Protein AF-A0A645B674-F1 (afdb_monomer_lite)

Structure (mmCIF, N/CA/C/O backbone):
data_AF-A0A645B674-F1
#
_entry.id   AF-A0A645B674-F1
#
loop_
_atom_site.group_PDB
_atom_site.id
_atom_site.type_symbol
_atom_site.label_atom_id
_atom_site.label_alt_id
_atom_site.label_comp_id
_atom_site.label_asym_id
_atom_site.label_entity_id
_atom_site.label_seq_id
_atom_site.pdbx_PDB_ins_code
_atom_site.Cartn_x
_atom_site.Cartn_y
_atom_site.Cartn_z
_atom_site.occupancy
_atom_site.B_iso_or_equiv
_atom_site.auth_seq_id
_atom_site.auth_comp_id
_atom_site.auth_asym_id
_atom_site.auth_atom_id
_atom_site.pdbx_PDB_model_num
ATOM 1 N N . MET A 1 1 ? 2.529 29.021 -1.926 1.00 74.69 1 MET A N 1
ATOM 2 C CA . MET A 1 1 ? 1.732 29.292 -0.704 1.00 74.69 1 MET A CA 1
ATOM 3 C C . MET A 1 1 ? 1.062 28.029 -0.173 1.00 74.69 1 MET A C 1
ATOM 5 O O . MET A 1 1 ? 1.184 27.769 1.015 1.00 74.69 1 MET A O 1
ATOM 9 N N . GLU A 1 2 ? 0.404 27.222 -1.014 1.00 85.81 2 GLU A N 1
ATOM 10 C CA . GLU A 1 2 ? -0.267 25.995 -0.548 1.00 85.81 2 GLU A CA 1
ATOM 11 C C . GLU A 1 2 ? 0.700 24.863 -0.165 1.00 85.81 2 GLU A C 1
ATOM 13 O O . GLU A 1 2 ? 0.508 24.249 0.881 1.00 85.81 2 GLU A O 1
ATOM 18 N N . PHE A 1 3 ? 1.785 24.655 -0.924 1.00 90.50 3 PHE A N 1
ATOM 19 C CA . PHE A 1 3 ? 2.848 23.698 -0.572 1.00 90.50 3 PHE A CA 1
ATOM 20 C C . PHE A 1 3 ? 3.409 23.942 0.838 1.00 90.50 3 PHE A C 1
ATOM 22 O O . PHE A 1 3 ? 3.309 23.068 1.695 1.00 90.50 3 PHE A O 1
ATOM 29 N N . ASN A 1 4 ? 3.844 25.172 1.128 1.00 91.19 4 ASN A N 1
ATOM 30 C CA . ASN A 1 4 ? 4.349 25.551 2.452 1.00 91.19 4 ASN A CA 1
ATOM 31 C C . ASN A 1 4 ? 3.320 25.302 3.567 1.00 91.19 4 ASN A C 1
ATOM 33 O O . ASN A 1 4 ? 3.683 24.971 4.690 1.00 91.19 4 ASN A O 1
ATOM 37 N N . ARG A 1 5 ? 2.019 25.462 3.286 1.00 92.69 5 ARG A N 1
ATOM 38 C CA . ARG A 1 5 ? 0.962 25.190 4.269 1.00 92.69 5 ARG A CA 1
ATOM 39 C C . ARG A 1 5 ? 0.849 23.694 4.573 1.00 92.69 5 ARG A C 1
ATOM 41 O O . ARG A 1 5 ? 0.632 23.335 5.730 1.00 92.69 5 ARG A O 1
ATOM 48 N N . ALA A 1 6 ? 0.973 22.837 3.560 1.00 92.12 6 ALA A N 1
ATOM 49 C CA . ALA A 1 6 ? 0.989 21.388 3.745 1.00 92.12 6 ALA A CA 1
ATOM 50 C C . ALA A 1 6 ? 2.232 20.936 4.531 1.00 92.12 6 ALA A C 1
ATOM 52 O O . ALA A 1 6 ? 2.097 20.171 5.483 1.00 92.12 6 ALA A O 1
ATOM 53 N N . GL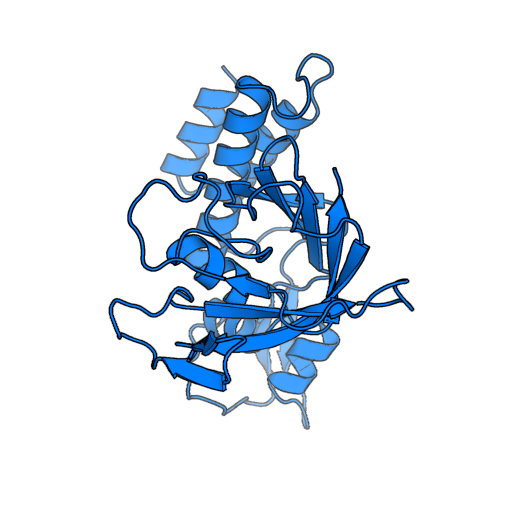U A 1 7 ? 3.407 21.477 4.203 1.00 93.25 7 GLU A N 1
ATOM 54 C CA . GLU A 1 7 ? 4.671 21.217 4.910 1.00 93.25 7 GLU A CA 1
ATOM 55 C C . GLU A 1 7 ? 4.598 21.653 6.381 1.00 93.25 7 GLU A C 1
ATOM 57 O O . GLU A 1 7 ? 4.832 20.854 7.283 1.00 93.25 7 GLU A O 1
ATOM 62 N N . GLN A 1 8 ? 4.133 22.872 6.660 1.00 94.12 8 GLN A N 1
ATOM 63 C CA . GLN A 1 8 ? 3.933 23.341 8.038 1.00 94.12 8 GLN A CA 1
ATOM 64 C C . GLN A 1 8 ? 2.924 22.484 8.815 1.00 94.12 8 GLN A C 1
ATOM 66 O O . GLN A 1 8 ? 3.035 22.321 10.033 1.00 94.12 8 GLN A O 1
ATOM 71 N N . ALA A 1 9 ? 1.897 21.954 8.143 1.00 94.06 9 ALA A N 1
ATOM 72 C CA . ALA A 1 9 ? 0.955 21.039 8.773 1.00 94.06 9 ALA A CA 1
ATOM 73 C C . ALA A 1 9 ? 1.620 19.692 9.110 1.00 94.06 9 ALA A C 1
ATOM 75 O O . ALA A 1 9 ? 1.370 19.172 10.199 1.00 94.06 9 ALA A O 1
ATOM 76 N N . LEU A 1 10 ? 2.492 19.165 8.241 1.00 92.25 10 LEU A N 1
ATOM 77 C CA . LEU A 1 10 ? 3.306 17.970 8.506 1.00 92.25 10 LEU A CA 1
ATOM 78 C C . LEU A 1 10 ? 4.241 18.169 9.701 1.00 92.25 10 LEU A C 1
ATOM 80 O O . LEU A 1 10 ? 4.235 17.343 10.613 1.00 92.25 10 LEU A O 1
ATOM 84 N N . GLU A 1 11 ? 4.968 19.286 9.749 1.00 93.31 11 GLU A N 1
ATOM 85 C CA . GLU A 1 11 ? 5.866 19.636 10.861 1.00 93.31 11 GLU A CA 1
ATOM 86 C C . GLU A 1 11 ? 5.122 19.671 12.203 1.00 93.31 11 GLU A C 1
ATOM 88 O O . GLU A 1 11 ? 5.597 19.167 13.223 1.00 93.31 11 GLU A O 1
ATOM 93 N N . LYS A 1 12 ? 3.892 20.198 12.193 1.00 95.00 12 LYS A N 1
ATOM 94 C CA . LYS A 1 12 ? 2.994 20.236 13.357 1.00 95.00 12 LYS A CA 1
ATOM 95 C C . LYS A 1 12 ? 2.270 18.909 13.617 1.00 95.00 12 LYS A C 1
ATOM 97 O O . LYS A 1 12 ? 1.403 18.858 14.488 1.00 95.00 12 LYS A O 1
ATOM 102 N N . LYS A 1 13 ? 2.589 17.843 12.873 1.00 94.19 13 LYS A N 1
ATOM 103 C CA . LYS A 1 13 ? 1.945 16.516 12.928 1.00 94.19 13 LYS A CA 1
ATOM 104 C C . LYS A 1 13 ? 0.433 16.553 12.680 1.00 94.19 13 LYS A C 1
ATOM 106 O O . LYS A 1 13 ? -0.298 15.643 13.071 1.00 94.19 13 LYS A O 1
ATOM 111 N N . ASN A 1 14 ? -0.052 17.590 12.000 1.00 94.44 14 ASN A N 1
ATOM 112 C CA . ASN A 1 14 ? -1.430 17.705 11.542 1.00 94.44 14 ASN A CA 1
ATOM 113 C C . ASN A 1 14 ? -1.574 17.046 10.163 1.00 94.44 14 ASN A C 1
ATOM 115 O O . ASN A 1 14 ? -1.779 17.700 9.138 1.00 94.44 14 ASN A O 1
ATOM 119 N N . TYR A 1 15 ? -1.451 15.721 10.157 1.00 94.69 15 TYR A N 1
ATOM 120 C CA . TYR A 1 15 ? -1.414 14.922 8.936 1.00 94.69 15 TYR A CA 1
ATOM 121 C C . TYR A 1 15 ? -2.703 15.020 8.108 1.00 94.69 15 TYR A C 1
ATOM 123 O O . TYR A 1 15 ? -2.648 15.024 6.882 1.00 94.69 15 TYR A O 1
ATOM 131 N N . LEU A 1 16 ? -3.867 15.140 8.759 1.00 91.12 16 LEU A N 1
ATOM 132 C CA . LEU A 1 16 ? -5.150 15.300 8.064 1.00 91.12 16 LEU A CA 1
ATOM 133 C C . LEU A 1 16 ? -5.200 16.611 7.279 1.00 91.12 16 LEU A C 1
ATOM 135 O O . LEU A 1 16 ? -5.582 16.606 6.111 1.00 91.12 16 LEU A O 1
ATOM 139 N N . SER A 1 17 ? -4.769 17.714 7.900 1.00 93.38 17 SER A N 1
ATOM 140 C CA . SER A 1 17 ? -4.682 19.011 7.227 1.00 93.38 17 SER A CA 1
ATOM 141 C C . SER A 1 17 ? -3.681 18.964 6.073 1.00 93.38 17 SER A C 1
ATOM 143 O O . SER A 1 17 ? -4.022 19.360 4.962 1.00 93.38 17 SER A O 1
ATOM 145 N N . ALA A 1 18 ? -2.487 18.401 6.292 1.00 95.81 18 ALA A N 1
ATOM 146 C CA . ALA A 1 18 ? -1.482 18.256 5.239 1.00 95.81 18 ALA A CA 1
ATOM 147 C C . ALA A 1 18 ? -2.010 17.462 4.032 1.00 95.81 18 ALA A C 1
ATOM 149 O O . ALA A 1 18 ? -1.925 17.928 2.897 1.00 95.81 18 ALA A O 1
ATOM 150 N N . ALA A 1 19 ? -2.633 16.305 4.277 1.00 94.69 19 ALA A N 1
ATOM 151 C CA . ALA A 1 19 ? -3.210 15.475 3.226 1.00 94.69 19 ALA A CA 1
ATOM 152 C C . ALA A 1 19 ? -4.387 16.165 2.513 1.00 94.69 19 ALA A C 1
ATOM 154 O O . ALA A 1 19 ? -4.578 15.969 1.314 1.00 94.69 19 ALA A O 1
ATOM 155 N N . ALA A 1 20 ? -5.189 16.965 3.223 1.00 93.38 20 ALA A N 1
ATOM 156 C CA . ALA A 1 20 ? -6.276 17.737 2.624 1.00 93.38 20 ALA A CA 1
ATOM 157 C C . ALA A 1 20 ? -5.749 18.840 1.694 1.00 93.38 20 ALA A C 1
ATOM 159 O O . ALA A 1 20 ? -6.237 18.965 0.572 1.00 93.38 20 ALA A O 1
ATOM 160 N N . VAL A 1 21 ? -4.721 19.586 2.116 1.00 96.12 21 VAL A N 1
ATOM 161 C CA . VAL A 1 21 ? -4.076 20.598 1.262 1.00 96.12 21 VAL A CA 1
ATOM 162 C C . VAL A 1 21 ? -3.437 19.943 0.038 1.00 96.12 21 VAL A C 1
ATOM 164 O O . VAL A 1 21 ? -3.682 20.385 -1.080 1.00 96.12 21 VAL A O 1
ATOM 167 N N . ALA A 1 22 ? -2.699 18.843 0.216 1.00 97.00 22 ALA A N 1
ATOM 168 C CA . ALA A 1 22 ? -2.088 18.117 -0.896 1.00 97.00 22 ALA A CA 1
ATOM 169 C C . ALA A 1 22 ? -3.128 17.630 -1.924 1.00 97.00 22 ALA A C 1
ATOM 171 O O . ALA A 1 22 ? -2.929 17.784 -3.127 1.00 97.00 22 ALA A O 1
ATOM 172 N N . ARG A 1 23 ? -4.278 17.108 -1.470 1.00 95.25 23 ARG A N 1
ATOM 173 C CA . ARG A 1 23 ? -5.391 16.728 -2.361 1.00 95.25 23 ARG A CA 1
ATOM 174 C C . ARG A 1 23 ? -5.998 17.920 -3.094 1.00 95.25 23 ARG A C 1
ATOM 176 O O . ARG A 1 23 ? -6.317 17.777 -4.269 1.00 95.25 23 ARG A O 1
ATOM 183 N N . SER A 1 24 ? -6.132 19.069 -2.428 1.00 95.44 24 SER A N 1
ATOM 184 C CA . SER A 1 24 ? -6.617 20.303 -3.057 1.00 95.44 24 SER A CA 1
ATOM 185 C C . SER A 1 24 ? -5.733 20.692 -4.241 1.00 95.44 24 SER A C 1
ATOM 187 O O . SER A 1 24 ? -6.248 20.876 -5.343 1.00 95.44 24 SER A O 1
ATOM 189 N N . ILE A 1 25 ? -4.408 20.697 -4.040 1.00 96.31 25 ILE A N 1
ATOM 190 C CA . ILE A 1 25 ? -3.426 20.979 -5.097 1.00 96.31 25 ILE A CA 1
ATOM 191 C C . ILE A 1 25 ? -3.560 19.960 -6.237 1.00 96.31 25 ILE A C 1
ATOM 193 O O . ILE A 1 25 ? -3.700 20.345 -7.391 1.00 96.31 25 ILE A O 1
ATOM 197 N N . LEU A 1 26 ? -3.599 18.658 -5.927 1.00 96.62 26 LEU A N 1
ATOM 198 C CA . LEU A 1 26 ? -3.734 17.595 -6.935 1.00 96.62 26 LEU A CA 1
ATOM 199 C C . LEU A 1 26 ? -5.000 17.715 -7.800 1.00 96.62 26 LEU A C 1
ATOM 201 O O . LEU A 1 26 ? -5.008 17.227 -8.927 1.00 96.62 26 LEU A O 1
ATOM 205 N N . SER A 1 27 ? -6.065 18.320 -7.269 1.00 94.88 27 SER A N 1
ATOM 206 C CA . SER A 1 27 ? -7.344 18.519 -7.963 1.00 94.88 27 SER A CA 1
ATOM 207 C C . SER A 1 27 ? -7.491 19.884 -8.645 1.00 94.88 27 SER A C 1
ATOM 209 O O . SER A 1 27 ? -8.521 20.144 -9.267 1.00 94.88 27 SER A O 1
ATOM 211 N N . ALA A 1 28 ? -6.502 20.773 -8.515 1.00 96.00 28 ALA A N 1
ATOM 212 C CA . ALA A 1 28 ? -6.583 22.117 -9.067 1.00 96.00 28 ALA A CA 1
ATOM 213 C C . ALA A 1 28 ? -6.564 22.084 -10.614 1.00 96.00 28 ALA A C 1
ATOM 215 O O . ALA A 1 28 ? -5.733 21.379 -11.188 1.00 96.00 28 ALA A O 1
ATOM 216 N N . PRO A 1 29 ? -7.408 22.873 -11.317 1.00 93.88 29 PRO A N 1
ATOM 217 C CA . PRO A 1 29 ? -7.544 22.804 -12.780 1.00 93.88 29 PRO A CA 1
ATOM 218 C C . PRO A 1 29 ? -6.252 23.004 -13.589 1.00 93.88 29 PRO A C 1
ATOM 220 O O . PRO A 1 29 ? -6.168 22.546 -14.723 1.00 93.88 29 PRO A O 1
ATOM 223 N N . GLY A 1 30 ? -5.258 23.701 -13.030 1.00 93.75 30 GLY A N 1
ATOM 224 C CA . GLY A 1 30 ? -3.968 23.949 -13.681 1.00 93.75 30 GLY A CA 1
ATOM 225 C C . GLY A 1 30 ? -2.913 22.863 -13.448 1.00 93.75 30 GLY A C 1
ATOM 226 O O . GLY A 1 30 ? -1.885 22.869 -14.122 1.00 93.75 30 GLY A O 1
ATOM 227 N N . VAL A 1 31 ? -3.144 21.931 -12.518 1.00 96.19 31 VAL A N 1
ATOM 228 C CA . VAL A 1 31 ? -2.151 20.916 -12.155 1.00 96.19 31 VAL A CA 1
ATOM 229 C C . VAL A 1 31 ? -2.258 19.736 -13.112 1.00 96.19 31 VAL A C 1
ATOM 231 O O . VAL A 1 31 ? -3.157 18.900 -13.028 1.00 96.19 31 VAL A O 1
ATOM 234 N N . VAL A 1 32 ? -1.301 19.656 -14.035 1.00 96.56 32 VAL A N 1
ATOM 235 C CA . VAL A 1 32 ? -1.231 18.568 -15.016 1.00 96.56 32 VAL A CA 1
ATOM 236 C C . VAL A 1 32 ? -0.825 17.264 -14.314 1.00 96.56 32 VAL A C 1
ATOM 238 O O . VAL A 1 32 ? 0.209 17.254 -13.635 1.00 96.56 32 VAL A O 1
ATOM 241 N N . PRO A 1 33 ? -1.565 16.149 -14.488 1.00 95.31 33 PRO A N 1
ATOM 242 C CA . PRO A 1 33 ? -1.202 14.857 -13.914 1.00 95.31 33 PRO A CA 1
ATOM 243 C C . PRO A 1 33 ? 0.250 14.461 -14.203 1.00 95.31 33 PRO A C 1
ATOM 245 O O . PRO A 1 33 ? 0.732 14.584 -15.328 1.00 95.31 33 PRO A O 1
ATOM 248 N N . TYR A 1 34 ? 0.952 13.983 -13.174 1.00 95.00 34 TYR A N 1
ATOM 249 C CA . TYR A 1 34 ? 2.346 13.506 -13.229 1.00 95.00 34 TYR A CA 1
ATOM 250 C C . TYR A 1 34 ? 3.420 14.547 -13.572 1.00 95.00 34 TYR A C 1
ATOM 252 O O . TYR A 1 34 ? 4.600 14.185 -13.645 1.00 95.00 34 TYR A O 1
ATOM 260 N N . SER A 1 35 ? 3.044 15.820 -13.724 1.00 96.31 35 SER A N 1
ATOM 261 C CA . SER A 1 35 ? 3.982 16.945 -13.786 1.00 96.31 35 SER A CA 1
ATOM 262 C C . SER A 1 35 ? 4.815 17.056 -12.502 1.00 96.31 35 SER A C 1
ATOM 264 O O . SER A 1 35 ? 4.500 16.438 -11.483 1.00 96.31 35 SER A O 1
ATOM 266 N N . THR A 1 36 ? 5.876 17.866 -12.523 1.00 95.75 36 THR A N 1
ATOM 267 C CA . THR A 1 36 ? 6.694 18.137 -11.329 1.00 95.75 36 THR A CA 1
ATOM 268 C C . THR A 1 36 ? 5.847 18.641 -10.162 1.00 95.75 36 THR A C 1
ATOM 270 O O . THR A 1 36 ? 5.987 18.147 -9.045 1.00 95.75 36 THR A O 1
ATOM 273 N N . GLU A 1 37 ? 4.921 19.564 -10.430 1.00 96.38 37 GLU A N 1
ATOM 274 C CA . GLU A 1 37 ? 4.011 20.108 -9.420 1.00 96.38 37 GLU A CA 1
ATOM 275 C C . GLU A 1 37 ? 3.078 19.027 -8.861 1.00 96.38 37 GLU A C 1
ATOM 277 O O . GLU A 1 37 ? 2.947 18.875 -7.645 1.00 96.38 37 GLU A O 1
ATOM 282 N N . TRP A 1 38 ? 2.497 18.203 -9.739 1.00 97.56 38 TRP A N 1
ATOM 283 C CA . TRP A 1 38 ? 1.659 17.082 -9.316 1.00 97.56 38 TRP A CA 1
ATOM 284 C C . TRP A 1 38 ? 2.442 16.089 -8.454 1.00 97.56 38 TRP A C 1
ATOM 286 O O . TRP A 1 38 ? 1.944 15.639 -7.426 1.00 97.56 38 TRP A O 1
ATOM 296 N N . ARG A 1 39 ? 3.687 15.764 -8.829 1.00 97.25 39 ARG A N 1
ATOM 297 C CA . ARG A 1 39 ? 4.549 14.844 -8.067 1.00 97.25 39 ARG A CA 1
ATOM 298 C C . ARG A 1 39 ? 4.916 15.396 -6.701 1.00 97.25 39 ARG A C 1
ATOM 300 O O . ARG A 1 39 ? 4.923 14.634 -5.739 1.00 97.25 39 ARG A O 1
ATOM 307 N N . GLN A 1 40 ? 5.177 16.697 -6.599 1.00 96.75 40 GLN A N 1
ATOM 308 C CA . GLN A 1 40 ? 5.419 17.345 -5.314 1.00 96.75 40 GLN A CA 1
ATOM 309 C C . GLN A 1 40 ? 4.184 17.232 -4.408 1.00 96.75 40 GLN A C 1
ATOM 311 O O . GLN A 1 40 ? 4.298 16.834 -3.248 1.00 96.75 40 GLN A O 1
ATOM 316 N N . ALA A 1 41 ? 2.991 17.500 -4.945 1.00 97.75 41 ALA A N 1
ATOM 317 C CA . ALA A 1 41 ? 1.747 17.395 -4.184 1.00 97.75 41 ALA A CA 1
ATOM 318 C C . ALA A 1 41 ? 1.431 15.940 -3.797 1.00 97.75 41 ALA A C 1
ATOM 320 O O . ALA A 1 41 ? 1.038 15.663 -2.663 1.00 97.75 41 ALA A O 1
ATOM 321 N N . ALA A 1 42 ? 1.668 14.991 -4.704 1.00 98.12 42 ALA A N 1
ATOM 322 C CA . ALA A 1 42 ? 1.532 13.563 -4.441 1.00 98.12 42 ALA A CA 1
ATOM 323 C C . ALA A 1 42 ? 2.514 13.083 -3.361 1.00 98.12 42 ALA A C 1
ATOM 325 O O . ALA A 1 42 ? 2.125 12.298 -2.500 1.00 98.12 42 ALA A O 1
ATOM 326 N N . GLY A 1 43 ? 3.748 13.594 -3.355 1.00 97.44 43 GLY A N 1
ATOM 327 C CA . GLY A 1 43 ? 4.741 13.324 -2.316 1.00 97.44 43 GLY A CA 1
ATOM 328 C C . GLY A 1 43 ? 4.270 13.771 -0.932 1.00 97.44 43 GLY A C 1
ATOM 329 O O . GLY A 1 43 ? 4.289 12.971 0.001 1.00 97.44 43 GLY A O 1
ATOM 330 N N . LEU A 1 44 ? 3.747 14.996 -0.817 1.00 97.62 44 LEU A N 1
ATOM 331 C CA . LEU A 1 44 ? 3.168 15.504 0.434 1.00 97.62 44 LEU A CA 1
ATOM 332 C C . LEU A 1 44 ? 1.959 14.684 0.891 1.00 97.62 44 LEU A C 1
ATOM 334 O O . LEU A 1 44 ? 1.804 14.408 2.082 1.00 97.62 44 LEU A O 1
ATOM 338 N N . LEU A 1 45 ? 1.102 14.268 -0.047 1.00 97.88 45 LEU A N 1
ATOM 339 C CA . LEU A 1 45 ? -0.026 13.388 0.252 1.00 97.88 45 LEU A CA 1
ATOM 340 C C . LEU A 1 45 ? 0.448 12.033 0.796 1.00 97.88 45 LEU A C 1
ATOM 342 O O . LEU A 1 45 ? -0.098 11.556 1.796 1.00 97.88 45 LEU A O 1
ATOM 346 N N . THR A 1 46 ? 1.449 11.425 0.154 1.00 97.81 46 THR A N 1
ATOM 347 C CA . THR A 1 46 ? 2.065 10.172 0.600 1.00 97.81 46 THR A CA 1
ATOM 348 C C . THR A 1 46 ? 2.646 10.336 1.995 1.00 97.81 46 THR A C 1
ATOM 350 O O . THR A 1 46 ? 2.290 9.574 2.891 1.00 97.81 46 THR A O 1
ATOM 353 N N . GLU A 1 47 ? 3.485 11.347 2.212 1.00 96.94 47 GLU A N 1
ATOM 354 C CA . GLU A 1 47 ? 4.124 11.588 3.504 1.00 96.94 47 GLU A CA 1
ATOM 355 C C . GLU A 1 47 ? 3.086 11.771 4.611 1.00 96.94 47 GLU A C 1
ATOM 357 O O . GLU A 1 47 ? 3.138 11.074 5.623 1.00 96.94 47 GLU A O 1
ATOM 362 N N . ALA A 1 48 ? 2.082 12.622 4.393 1.00 96.88 48 ALA A N 1
ATOM 363 C CA . ALA A 1 48 ? 1.019 12.854 5.363 1.00 96.88 48 ALA A CA 1
ATOM 364 C C . ALA A 1 48 ? 0.242 11.573 5.688 1.00 96.88 48 ALA A C 1
ATOM 366 O O . ALA A 1 48 ? 0.020 11.252 6.859 1.00 96.88 48 ALA A O 1
ATOM 367 N N . SER A 1 49 ? -0.155 10.817 4.665 1.00 96.31 49 SER A N 1
ATOM 368 C CA . SER A 1 49 ? -0.973 9.616 4.847 1.00 96.31 49 SER A CA 1
ATOM 369 C C . SER A 1 49 ? -0.193 8.504 5.552 1.00 96.31 49 SER A C 1
ATOM 371 O O . SER A 1 49 ? -0.704 7.889 6.494 1.00 96.31 49 SER A O 1
ATOM 373 N N . LEU A 1 50 ? 1.068 8.284 5.167 1.00 95.56 50 LEU A N 1
ATOM 374 C CA . LEU A 1 50 ? 1.918 7.264 5.780 1.00 95.56 50 LEU A CA 1
ATOM 375 C C . LEU A 1 50 ? 2.398 7.668 7.179 1.00 95.56 50 LEU A C 1
ATOM 377 O O . LEU A 1 50 ? 2.454 6.815 8.065 1.00 95.56 50 LEU A O 1
ATOM 381 N N . ALA A 1 51 ? 2.666 8.954 7.427 1.00 95.69 51 ALA A N 1
ATOM 382 C CA . ALA A 1 51 ? 2.969 9.458 8.764 1.00 95.69 51 ALA A CA 1
ATOM 383 C C . ALA A 1 51 ? 1.768 9.297 9.704 1.00 95.69 51 ALA A C 1
ATOM 385 O O . ALA A 1 51 ? 1.934 8.847 10.839 1.00 95.69 51 ALA A O 1
ATOM 386 N N . ALA A 1 52 ? 0.546 9.563 9.228 1.00 95.31 52 ALA A N 1
ATOM 387 C CA . ALA A 1 52 ? -0.671 9.312 9.994 1.00 95.31 52 ALA A CA 1
ATOM 388 C C . ALA A 1 52 ? -0.860 7.822 10.315 1.00 95.31 52 ALA A C 1
ATOM 390 O O . ALA A 1 52 ? -1.199 7.480 11.451 1.00 95.31 52 ALA A O 1
ATOM 391 N N . PHE A 1 53 ? -0.622 6.935 9.342 1.00 95.06 53 PHE A N 1
ATOM 392 C CA . PHE A 1 53 ? -0.657 5.486 9.555 1.00 95.06 53 PHE A CA 1
ATOM 393 C C . PHE A 1 53 ? 0.394 5.048 10.583 1.00 95.06 53 PHE A C 1
ATOM 395 O O . PHE A 1 53 ? 0.063 4.395 11.571 1.00 95.06 53 PHE A O 1
ATOM 402 N N . SER A 1 54 ? 1.651 5.461 10.410 1.00 94.38 54 SER A N 1
ATOM 403 C CA . SER A 1 54 ? 2.770 5.128 11.302 1.00 94.38 54 SER A CA 1
ATOM 404 C C . SER A 1 54 ? 2.550 5.638 12.731 1.00 94.38 54 SER A C 1
ATOM 406 O O . SER A 1 54 ? 2.700 4.893 13.702 1.00 94.38 54 SER A O 1
ATOM 408 N N . ALA A 1 55 ? 2.073 6.877 12.873 1.00 94.88 55 ALA A N 1
ATOM 409 C CA . ALA A 1 55 ? 1.714 7.469 14.158 1.00 94.88 55 ALA A CA 1
ATOM 410 C C . ALA A 1 55 ? 0.480 6.815 14.802 1.00 94.88 55 ALA A C 1
ATOM 412 O O . ALA A 1 55 ? 0.214 7.063 15.982 1.00 94.88 55 ALA A O 1
ATOM 413 N N . ARG A 1 56 ? -0.250 5.964 14.063 1.00 94.06 56 ARG A N 1
ATOM 414 C CA . ARG A 1 56 ? -1.524 5.350 14.470 1.00 94.06 56 ARG A CA 1
ATOM 415 C C . ARG A 1 56 ? -2.577 6.417 14.772 1.00 94.06 56 ARG A C 1
ATOM 417 O O . ARG A 1 56 ? -3.407 6.253 15.665 1.00 94.06 56 ARG A O 1
ATOM 424 N N . ALA A 1 57 ? -2.506 7.539 14.058 1.00 91.00 57 ALA A N 1
ATOM 425 C CA . ALA A 1 57 ? -3.426 8.647 14.227 1.00 91.00 57 ALA A CA 1
ATOM 426 C C . ALA A 1 57 ? -4.814 8.231 13.714 1.00 91.00 57 ALA A C 1
ATOM 428 O O . ALA A 1 57 ? -4.913 7.728 12.587 1.00 91.00 57 ALA A O 1
ATOM 429 N N . PRO A 1 58 ? -5.890 8.433 14.496 1.00 88.56 58 PRO A N 1
ATOM 430 C CA . PRO A 1 58 ? -7.243 8.350 13.971 1.00 88.56 58 PRO A CA 1
ATOM 431 C C . PRO A 1 58 ? -7.387 9.309 12.790 1.00 88.56 58 PRO A C 1
ATOM 433 O O . PRO A 1 58 ? -7.048 10.488 12.883 1.00 88.56 58 PRO A O 1
ATOM 436 N N . GLN A 1 59 ? -7.869 8.786 11.671 1.00 83.81 59 GLN A N 1
ATOM 437 C CA . GLN A 1 59 ? -8.128 9.566 10.469 1.00 83.81 59 GLN A CA 1
ATOM 438 C C . GLN A 1 59 ? -9.632 9.633 10.254 1.00 83.81 59 GLN A C 1
ATOM 440 O O . GLN A 1 59 ? -10.299 8.594 10.171 1.00 83.81 59 GLN A O 1
ATOM 445 N N . GLU A 1 60 ? -10.166 10.850 10.183 1.00 81.81 60 GLU A N 1
ATOM 446 C CA . GLU A 1 60 ? -11.588 11.073 9.947 1.00 81.81 60 GLU A CA 1
ATOM 447 C C . GLU A 1 60 ? -12.021 10.347 8.664 1.00 81.81 60 GLU A C 1
ATOM 449 O O . GLU A 1 60 ? -11.309 10.375 7.660 1.00 81.81 60 GLU A O 1
ATOM 454 N N . LYS A 1 61 ? -13.163 9.648 8.703 1.00 85.75 61 LYS A N 1
ATOM 455 C CA . LYS A 1 61 ? -13.747 8.862 7.590 1.00 85.75 61 LYS A CA 1
ATOM 456 C C . LYS A 1 61 ? -12.932 7.651 7.107 1.00 85.75 61 LYS A C 1
ATOM 458 O O . LYS A 1 61 ? -13.495 6.777 6.444 1.00 85.75 61 LYS A O 1
ATOM 463 N N . LEU A 1 62 ? -11.649 7.565 7.453 1.00 90.12 62 LEU A N 1
ATOM 464 C CA . LEU A 1 62 ? -10.754 6.476 7.061 1.00 90.12 62 LEU A CA 1
ATOM 465 C C . LEU A 1 62 ? -10.474 5.480 8.187 1.00 90.12 62 LEU A C 1
ATOM 467 O O . LEU A 1 62 ? -9.973 4.394 7.919 1.00 90.12 62 LEU A O 1
ATOM 471 N N . THR A 1 63 ? -10.773 5.817 9.439 1.00 94.50 63 THR A N 1
ATOM 472 C CA . THR A 1 63 ? -10.661 4.894 10.576 1.00 94.50 63 THR A CA 1
ATOM 473 C C . THR A 1 63 ? -12.005 4.704 11.262 1.00 94.50 63 THR A C 1
ATOM 475 O O . THR A 1 63 ? -12.857 5.591 11.244 1.00 94.50 63 THR A O 1
ATOM 478 N N . VAL A 1 64 ? -12.205 3.528 11.852 1.00 96.38 64 VAL A N 1
ATOM 479 C CA . VAL A 1 64 ? -13.412 3.177 12.608 1.00 96.38 64 VAL A CA 1
ATOM 480 C C . VAL A 1 64 ? -13.021 2.522 13.924 1.00 96.38 64 VAL A C 1
ATOM 482 O O . VAL A 1 64 ? -12.010 1.825 13.998 1.00 96.38 64 VAL A O 1
ATOM 485 N N . THR A 1 65 ? -13.819 2.727 14.970 1.00 97.44 65 THR A N 1
ATOM 486 C CA . THR A 1 65 ? -13.698 1.924 16.191 1.00 97.44 65 THR A CA 1
ATOM 487 C C . THR A 1 65 ? -14.617 0.714 16.102 1.00 97.44 65 THR A C 1
ATOM 489 O O . THR A 1 65 ? -15.808 0.856 15.840 1.00 97.44 65 THR A O 1
ATOM 492 N N . TYR A 1 66 ? -14.062 -0.464 16.350 1.00 97.94 66 TYR A N 1
ATOM 493 C CA . TYR A 1 66 ? -14.767 -1.736 16.393 1.00 97.94 66 TYR A CA 1
ATOM 494 C C . TYR A 1 66 ? -14.673 -2.335 17.795 1.00 97.94 66 TYR A C 1
ATOM 496 O O . TYR A 1 66 ? -13.616 -2.279 18.417 1.00 97.94 66 TYR A O 1
ATOM 504 N N . THR A 1 67 ? -15.756 -2.923 18.294 1.00 98.31 67 THR A N 1
ATOM 505 C CA . THR A 1 67 ? -15.762 -3.630 19.581 1.00 98.31 67 THR A CA 1
ATOM 506 C C . THR A 1 67 ? -15.812 -5.127 19.314 1.00 98.31 67 THR A C 1
ATOM 508 O O . THR A 1 67 ? -16.782 -5.602 18.723 1.00 98.31 67 THR A O 1
ATOM 511 N N . ALA A 1 68 ? -14.783 -5.852 19.754 1.00 97.88 68 ALA A N 1
ATOM 512 C CA . ALA A 1 68 ? -14.672 -7.293 19.570 1.00 97.88 68 ALA A CA 1
ATOM 513 C C . ALA A 1 68 ? -15.825 -8.053 20.239 1.00 97.88 68 ALA A C 1
ATOM 515 O O . ALA A 1 68 ? -16.216 -7.756 21.370 1.00 97.88 68 ALA A O 1
ATOM 516 N N . LYS A 1 69 ? -16.354 -9.053 19.539 1.00 97.75 69 LYS A N 1
ATOM 517 C CA . LYS A 1 69 ? -17.500 -9.868 19.951 1.00 97.75 69 LYS A CA 1
ATOM 518 C C . LYS A 1 69 ? -17.076 -11.317 20.215 1.00 97.75 69 LYS A C 1
ATOM 520 O O . LYS A 1 69 ? -16.031 -11.748 19.722 1.00 97.75 69 LYS A O 1
ATOM 525 N N . PRO A 1 70 ? -17.872 -12.098 20.968 1.00 97.69 70 PRO A N 1
ATOM 526 C CA . PRO A 1 70 ? -17.651 -13.536 21.083 1.00 97.69 70 PRO A CA 1
ATOM 527 C C . PRO A 1 70 ? -17.543 -14.195 19.701 1.00 97.69 70 PRO A C 1
ATOM 529 O O . PRO A 1 70 ? -18.383 -13.968 18.833 1.00 97.69 70 PRO A O 1
ATOM 532 N N . GLY A 1 71 ? -16.491 -14.992 19.501 1.00 95.19 71 GLY A N 1
ATOM 533 C CA . GLY A 1 71 ? -16.203 -15.653 18.225 1.00 95.19 71 GLY A CA 1
ATOM 534 C C . GLY A 1 71 ? -15.375 -14.827 17.233 1.00 95.19 71 GLY A C 1
ATOM 535 O O . GLY A 1 71 ? -15.022 -15.348 16.174 1.00 95.19 71 GLY A O 1
ATOM 536 N N . ASP A 1 72 ? -15.015 -13.580 17.540 1.00 98.00 72 ASP A N 1
ATOM 537 C CA . ASP A 1 72 ? -14.098 -12.816 16.695 1.00 98.00 72 ASP A CA 1
ATOM 538 C C . ASP A 1 72 ? -12.667 -13.366 16.724 1.00 98.00 72 ASP A C 1
ATOM 540 O O . ASP A 1 72 ? -12.195 -13.957 17.692 1.00 98.00 72 ASP A O 1
ATOM 544 N N . SER A 1 73 ? -11.954 -13.121 15.629 1.00 97.88 73 SER A N 1
ATOM 545 C CA . SER A 1 73 ? -10.506 -13.287 15.518 1.00 97.88 73 SER A CA 1
ATOM 546 C C . SER A 1 73 ? -9.950 -12.142 14.677 1.00 97.88 73 SER A C 1
ATOM 548 O O . SER A 1 73 ? -10.685 -11.552 13.879 1.00 97.88 73 SER A O 1
ATOM 550 N N . PHE A 1 74 ? -8.654 -11.839 14.800 1.00 98.12 74 PHE A N 1
ATOM 551 C CA . PHE A 1 74 ? -8.039 -10.798 13.970 1.00 98.12 74 PHE A CA 1
ATOM 552 C C . PHE A 1 74 ? -8.226 -11.056 12.472 1.00 98.12 74 PHE A C 1
ATOM 554 O O . PHE A 1 74 ? -8.472 -10.112 11.730 1.00 98.12 74 PHE A O 1
ATOM 561 N N . SER A 1 75 ? -8.157 -12.314 12.025 1.00 97.19 75 SER A N 1
ATOM 562 C CA . SER A 1 75 ? -8.348 -12.674 10.616 1.00 97.19 75 SER A CA 1
ATOM 563 C C . SER A 1 75 ? -9.774 -12.398 10.134 1.00 97.19 75 SER A C 1
ATOM 565 O O . SER A 1 75 ? -9.949 -11.825 9.060 1.00 97.19 75 SER A O 1
ATOM 567 N N . ARG A 1 76 ? -10.793 -12.745 10.934 1.00 97.50 76 ARG A N 1
ATOM 568 C CA . ARG A 1 76 ? -12.205 -12.482 10.607 1.00 97.50 76 ARG A CA 1
ATOM 569 C C . ARG A 1 76 ? -12.494 -10.982 10.546 1.00 97.50 76 ARG A C 1
ATOM 571 O O . ARG A 1 76 ? -13.098 -10.523 9.580 1.00 97.50 76 ARG A O 1
ATOM 578 N N . ILE A 1 77 ? -12.001 -10.223 11.526 1.00 98.31 77 ILE A N 1
ATOM 579 C CA . ILE A 1 77 ? -12.142 -8.761 11.560 1.00 98.31 77 ILE A CA 1
ATOM 580 C C . ILE A 1 77 ? -11.413 -8.130 10.362 1.00 98.31 77 ILE A C 1
ATOM 582 O O . ILE A 1 77 ? -11.985 -7.300 9.658 1.00 98.31 77 ILE A O 1
ATOM 586 N N . ALA A 1 78 ? -10.176 -8.546 10.079 1.00 98.06 78 ALA A N 1
ATOM 587 C CA . ALA A 1 78 ? -9.400 -8.055 8.940 1.00 98.06 78 ALA A CA 1
ATOM 588 C C . ALA A 1 78 ? -10.131 -8.278 7.607 1.00 98.06 78 ALA A C 1
ATOM 590 O O . ALA A 1 78 ? -10.260 -7.346 6.811 1.00 98.06 78 ALA A O 1
ATOM 591 N N . ALA A 1 79 ? -10.675 -9.483 7.400 1.00 97.12 79 ALA A N 1
ATOM 592 C CA . ALA A 1 79 ? -11.446 -9.822 6.209 1.00 97.12 79 ALA A CA 1
ATOM 593 C C . ALA A 1 79 ? -12.716 -8.966 6.074 1.00 97.12 79 ALA A C 1
ATOM 595 O O . ALA A 1 79 ? -12.963 -8.415 5.003 1.00 97.12 79 ALA A O 1
ATOM 596 N N . GLN A 1 80 ? -13.481 -8.800 7.158 1.00 97.38 80 GLN A N 1
ATOM 597 C CA . GLN A 1 80 ? -14.707 -7.994 7.174 1.00 97.38 80 GLN A CA 1
ATOM 598 C C . GLN A 1 80 ? -14.448 -6.512 6.867 1.00 97.38 80 GLN A C 1
ATOM 600 O O . GLN A 1 80 ? -15.281 -5.846 6.257 1.00 97.38 80 GLN A O 1
ATOM 605 N N . HIS A 1 81 ? -13.300 -5.989 7.293 1.00 97.81 81 HIS A N 1
ATOM 606 C CA . HIS A 1 81 ? -12.943 -4.582 7.126 1.00 97.81 81 HIS A CA 1
ATOM 607 C C . HIS A 1 81 ? -12.025 -4.313 5.926 1.00 97.81 81 HIS A C 1
ATOM 609 O O . HIS A 1 81 ? -11.586 -3.175 5.745 1.00 97.81 81 HIS A O 1
ATOM 615 N N . HIS A 1 82 ? -11.739 -5.324 5.100 1.00 97.25 82 HIS A N 1
ATOM 616 C CA . HIS A 1 82 ? -10.818 -5.221 3.965 1.00 97.25 82 HIS A CA 1
ATOM 617 C C . HIS A 1 82 ? -9.474 -4.594 4.369 1.00 97.25 82 HIS A C 1
ATOM 619 O O . HIS A 1 82 ? -8.995 -3.648 3.747 1.00 97.25 82 HIS A O 1
ATOM 625 N N . THR A 1 83 ? -8.885 -5.097 5.449 1.00 97.38 83 THR A N 1
ATOM 626 C CA . THR A 1 83 ? -7.587 -4.663 5.979 1.00 97.38 83 THR A CA 1
ATOM 627 C C . THR A 1 83 ? -6.750 -5.887 6.345 1.00 97.38 83 THR A C 1
ATOM 629 O O . THR A 1 83 ? -7.161 -7.022 6.103 1.00 97.38 83 THR A O 1
ATOM 632 N N . THR A 1 84 ? -5.562 -5.687 6.899 1.00 98.00 84 THR A N 1
ATOM 633 C CA . THR A 1 84 ? -4.677 -6.780 7.315 1.00 98.00 84 THR A CA 1
ATOM 634 C C . THR A 1 84 ? -4.726 -6.991 8.828 1.00 98.00 84 THR A C 1
ATOM 636 O O . THR A 1 84 ? -5.117 -6.106 9.596 1.00 98.00 84 THR A O 1
ATOM 639 N N . ILE A 1 85 ? -4.297 -8.173 9.273 1.00 97.88 85 ILE A N 1
ATOM 640 C CA . ILE A 1 85 ? -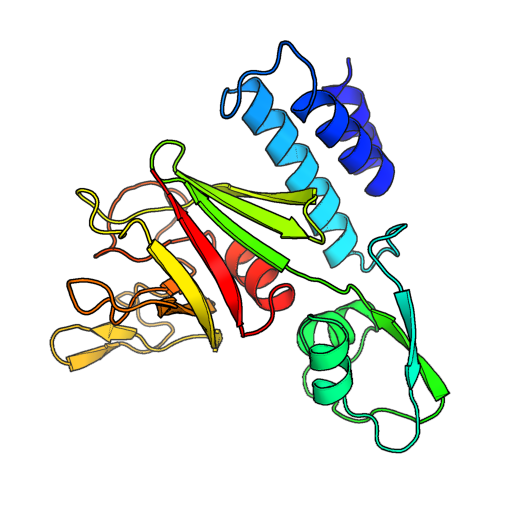4.093 -8.445 10.701 1.00 97.88 85 ILE A CA 1
ATOM 641 C C . ILE A 1 85 ? -3.014 -7.502 11.240 1.00 97.88 85 ILE A C 1
ATOM 643 O O . ILE A 1 85 ? -3.165 -6.928 12.316 1.00 97.88 85 ILE A O 1
ATOM 647 N N . GLU A 1 86 ? -1.951 -7.309 10.465 1.00 97.38 86 GLU A N 1
ATOM 648 C CA . GLU A 1 86 ? -0.811 -6.472 10.799 1.00 97.38 86 GLU A CA 1
ATOM 649 C C . GLU A 1 86 ? -1.213 -5.002 10.987 1.00 97.38 86 GLU A C 1
ATOM 651 O O . GLU A 1 86 ? -0.781 -4.379 11.952 1.00 97.38 86 GLU A O 1
ATOM 656 N N . ALA A 1 87 ? -2.099 -4.461 10.147 1.00 97.62 87 ALA A N 1
ATOM 657 C CA . ALA A 1 87 ? -2.633 -3.108 10.290 1.00 97.62 87 ALA A CA 1
ATOM 658 C C . ALA A 1 87 ? -3.495 -2.973 11.550 1.00 97.62 87 ALA A C 1
ATOM 660 O O . ALA A 1 87 ? -3.330 -2.007 12.296 1.00 97.62 87 ALA A O 1
ATOM 661 N N . ILE A 1 88 ? -4.380 -3.940 11.828 1.00 98.19 88 ILE A N 1
ATOM 662 C CA . ILE A 1 88 ? -5.175 -3.930 13.066 1.00 98.19 88 ILE A CA 1
ATOM 663 C C . ILE A 1 88 ? -4.243 -3.937 14.278 1.00 98.19 88 ILE A C 1
ATOM 665 O O . ILE A 1 88 ? -4.387 -3.104 15.173 1.00 98.19 88 ILE A O 1
ATOM 669 N N . LYS A 1 89 ? -3.262 -4.840 14.316 1.00 97.81 89 LYS A N 1
ATOM 670 C CA . LYS A 1 89 ? -2.324 -4.930 15.438 1.00 97.81 89 LYS A CA 1
ATOM 671 C C . LYS A 1 89 ? -1.478 -3.663 15.584 1.00 97.81 89 LYS A C 1
ATOM 673 O O . LYS A 1 89 ? -1.360 -3.145 16.695 1.00 97.81 89 LYS A O 1
ATOM 678 N N . HIS A 1 90 ? -0.994 -3.105 14.472 1.00 97.06 90 HIS A N 1
ATOM 679 C CA . HIS A 1 90 ? -0.242 -1.847 14.429 1.00 97.06 90 HIS A CA 1
ATOM 680 C C . HIS A 1 90 ? -1.021 -0.691 15.065 1.00 97.06 90 HIS A C 1
ATOM 682 O O . HIS A 1 90 ? -0.541 -0.085 16.026 1.00 97.06 90 HIS A O 1
ATOM 688 N N . TYR A 1 91 ? -2.255 -0.431 14.617 1.00 97.06 91 TYR A N 1
ATOM 689 C CA . TYR A 1 91 ? -3.092 0.645 15.168 1.00 97.06 91 TYR A CA 1
ATOM 690 C C . TYR A 1 91 ? -3.395 0.480 16.661 1.00 97.06 91 TYR A C 1
ATOM 692 O O . TYR A 1 91 ? -3.544 1.473 17.372 1.00 97.06 91 TYR A O 1
ATOM 700 N N . ASN A 1 92 ? -3.442 -0.760 17.148 1.00 97.44 92 ASN A N 1
ATOM 701 C CA . ASN A 1 92 ? -3.835 -1.077 18.520 1.00 97.44 92 ASN A CA 1
ATOM 702 C C . ASN A 1 92 ? -2.658 -1.400 19.448 1.00 97.44 92 ASN A C 1
ATOM 704 O O . ASN A 1 92 ? -2.887 -1.784 20.591 1.00 97.44 92 ASN A O 1
ATOM 708 N N . ARG A 1 93 ? -1.409 -1.207 18.992 1.00 96.62 93 ARG A N 1
ATOM 709 C CA . ARG A 1 93 ? -0.184 -1.506 19.763 1.00 96.62 93 ARG A CA 1
ATOM 710 C C . ARG A 1 93 ? -0.123 -2.957 20.259 1.00 96.62 93 ARG A C 1
ATOM 712 O O . ARG A 1 93 ? 0.374 -3.224 21.348 1.00 96.62 93 ARG A O 1
ATOM 719 N N . ILE A 1 94 ? -0.637 -3.881 19.457 1.00 97.00 94 ILE A N 1
ATOM 720 C CA . ILE A 1 94 ? -0.621 -5.315 19.746 1.00 97.00 94 ILE A CA 1
ATOM 721 C C . ILE A 1 94 ? 0.619 -5.906 19.077 1.00 97.00 94 ILE A C 1
ATOM 723 O O . ILE A 1 94 ? 0.899 -5.602 17.916 1.00 97.00 94 ILE A O 1
ATOM 727 N N . ALA A 1 95 ? 1.379 -6.723 19.805 1.00 96.88 95 ALA A N 1
ATOM 728 C CA . ALA A 1 95 ? 2.568 -7.367 19.255 1.00 96.88 95 ALA A CA 1
ATOM 729 C C . ALA A 1 95 ? 2.194 -8.311 18.097 1.00 96.88 95 ALA A C 1
ATOM 731 O O . ALA A 1 95 ? 1.142 -8.949 18.116 1.00 96.88 95 ALA A O 1
ATOM 732 N N . GLU A 1 96 ? 3.054 -8.431 17.080 1.00 92.25 96 GLU A N 1
ATOM 733 C CA . GLU A 1 96 ? 2.756 -9.228 15.876 1.00 92.25 96 GLU A CA 1
ATOM 734 C C . GLU A 1 96 ? 2.453 -10.701 16.206 1.00 92.25 96 GLU A C 1
ATOM 736 O O . GLU A 1 96 ? 1.561 -11.299 15.602 1.00 92.25 96 GLU A O 1
ATOM 741 N N . ASN A 1 97 ? 3.122 -11.256 17.217 1.00 94.81 97 ASN A N 1
ATOM 742 C CA . ASN A 1 97 ? 2.927 -12.620 17.712 1.00 94.81 97 ASN A CA 1
ATOM 743 C C . ASN A 1 97 ? 1.767 -12.770 18.716 1.00 94.81 97 ASN A C 1
ATOM 745 O O . ASN A 1 97 ? 1.401 -13.897 19.043 1.00 94.81 97 ASN A O 1
ATOM 749 N N . ASP A 1 98 ? 1.164 -11.675 19.187 1.00 96.56 98 ASP A N 1
ATOM 750 C CA . ASP A 1 98 ? 0.038 -11.725 20.118 1.00 96.56 98 ASP A CA 1
ATOM 751 C C . ASP A 1 98 ? -1.275 -11.922 19.356 1.00 96.56 98 ASP A C 1
ATOM 753 O O . ASP A 1 98 ? -1.752 -11.033 18.647 1.00 96.56 98 ASP A O 1
ATOM 757 N N . ASN A 1 99 ? -1.847 -13.118 19.470 1.00 94.50 99 ASN A N 1
ATOM 758 C CA . ASN A 1 99 ? -3.109 -13.492 18.833 1.00 94.50 99 ASN A CA 1
ATOM 759 C C . ASN A 1 99 ? -4.297 -13.492 19.808 1.00 94.50 99 ASN A C 1
ATOM 761 O O . ASN A 1 99 ? -5.386 -13.928 19.433 1.00 94.50 99 ASN A O 1
ATOM 765 N N . ASN A 1 100 ? -4.117 -12.984 21.031 1.00 93.56 100 ASN A N 1
ATOM 766 C CA . ASN A 1 100 ? -5.166 -12.947 22.041 1.00 93.56 100 ASN A CA 1
ATOM 767 C C . ASN A 1 100 ? -6.076 -11.734 21.835 1.00 93.56 100 ASN A C 1
ATOM 769 O O . ASN A 1 100 ? -5.758 -10.610 22.220 1.00 93.56 100 ASN A O 1
ATOM 773 N N . LEU A 1 101 ? -7.250 -11.978 21.257 1.00 95.75 101 LEU A N 1
ATOM 774 C CA . LEU A 1 101 ? -8.310 -10.983 21.148 1.00 95.75 101 LEU A CA 1
ATOM 775 C C . LEU A 1 101 ? -9.302 -11.145 22.305 1.00 95.75 101 LEU A C 1
ATOM 777 O O . LEU A 1 101 ? -9.896 -12.209 22.470 1.00 95.75 101 LEU A O 1
ATOM 781 N N . ARG A 1 102 ? -9.503 -10.090 23.102 1.00 96.06 102 ARG A N 1
ATOM 782 C CA . ARG A 1 102 ? -10.460 -10.116 24.221 1.00 96.06 102 ARG A CA 1
ATOM 783 C C . ARG A 1 102 ? -11.844 -9.659 23.768 1.00 96.06 102 ARG A C 1
ATOM 785 O O . ARG A 1 102 ? -11.971 -8.689 23.025 1.00 96.06 102 ARG A O 1
ATOM 792 N N . VAL A 1 103 ? -12.893 -10.315 24.264 1.00 97.00 103 VAL A N 1
ATOM 793 C CA . VAL A 1 103 ? -14.276 -9.847 24.072 1.00 97.00 103 VAL A CA 1
ATOM 794 C C . VAL A 1 103 ? -14.421 -8.441 24.659 1.00 97.00 103 VAL A C 1
ATOM 796 O O . VAL A 1 103 ? -13.821 -8.121 25.684 1.00 97.00 103 VAL A O 1
ATOM 799 N N . SER A 1 104 ? -15.186 -7.590 23.978 1.00 97.31 104 SER A N 1
ATOM 800 C CA . SER A 1 104 ? -15.387 -6.173 24.298 1.00 97.31 104 SER A CA 1
ATOM 801 C C . SER A 1 104 ? -14.142 -5.288 24.158 1.00 97.31 104 SER A C 1
ATOM 803 O O . SER A 1 104 ? -14.213 -4.087 24.425 1.00 97.31 104 SER A O 1
ATOM 805 N N . GLN A 1 105 ? -13.013 -5.828 23.684 1.00 97.62 105 GLN A N 1
ATOM 806 C CA . GLN A 1 105 ? -11.845 -5.022 23.342 1.00 97.62 105 GLN A CA 1
ATOM 807 C C . GLN A 1 105 ? -12.194 -4.054 22.210 1.00 97.62 105 GLN A C 1
ATOM 809 O O . GLN A 1 105 ? -12.670 -4.459 21.148 1.00 97.62 105 GLN A O 1
ATOM 814 N N . ARG A 1 106 ? -11.937 -2.764 22.433 1.00 97.88 106 ARG A N 1
ATOM 815 C CA . ARG A 1 106 ? -12.083 -1.732 21.405 1.00 97.88 106 ARG A CA 1
ATOM 816 C C . ARG A 1 106 ? -10.829 -1.704 20.539 1.00 97.88 106 ARG A C 1
ATOM 818 O O . ARG A 1 106 ? -9.726 -1.565 21.059 1.00 97.88 106 ARG A O 1
ATOM 825 N N . LEU A 1 107 ? -11.019 -1.815 19.233 1.00 98.12 107 LEU A N 1
ATOM 826 C CA . LEU A 1 107 ? -9.978 -1.776 18.219 1.00 98.12 107 LEU A CA 1
ATOM 827 C C . LEU A 1 107 ? -10.188 -0.568 17.311 1.00 98.12 107 LEU A C 1
ATOM 829 O O . LEU A 1 107 ? -11.282 -0.358 16.789 1.00 98.12 107 LEU A O 1
ATOM 833 N N . LEU A 1 108 ? -9.133 0.202 17.080 1.00 97.69 108 LEU A N 1
ATOM 834 C CA . LEU A 1 108 ? -9.072 1.162 15.988 1.00 97.69 108 LEU A CA 1
ATOM 835 C C . LEU A 1 108 ? -8.681 0.420 14.706 1.00 97.69 108 LEU A C 1
ATOM 837 O O . LEU A 1 108 ? -7.652 -0.253 14.665 1.00 97.69 108 LEU A O 1
ATOM 841 N N . ILE A 1 109 ? -9.508 0.518 13.670 1.00 97.62 109 ILE A N 1
ATOM 842 C CA . ILE A 1 109 ? -9.325 -0.181 12.396 1.00 97.62 109 ILE A CA 1
ATOM 843 C C . ILE A 1 109 ? -9.207 0.851 11.278 1.00 97.62 109 ILE A C 1
ATOM 845 O O . ILE A 1 109 ? -9.974 1.813 11.240 1.00 97.62 109 ILE A O 1
ATOM 849 N N . HIS A 1 110 ? -8.282 0.622 10.346 1.00 96.56 110 HIS A N 1
ATOM 850 C CA . HIS A 1 110 ? -8.160 1.369 9.094 1.00 96.56 110 HIS A CA 1
ATOM 851 C C . HIS A 1 110 ? -8.674 0.510 7.926 1.00 96.56 110 HIS A C 1
ATOM 853 O O . HIS A 1 110 ? -7.909 -0.272 7.347 1.00 96.56 110 HIS A O 1
ATOM 859 N N . PRO A 1 111 ? -9.991 0.548 7.653 1.00 97.06 111 PRO A N 1
ATOM 860 C CA . PRO A 1 111 ? -10.613 -0.282 6.632 1.00 97.06 111 PRO A CA 1
ATOM 861 C C . PRO A 1 111 ? -10.291 0.173 5.204 1.00 97.06 111 PRO A C 1
ATOM 863 O O . PRO A 1 111 ? -10.019 1.349 4.953 1.00 97.06 111 PRO A O 1
ATOM 866 N N . GLY A 1 112 ? -10.422 -0.773 4.274 1.00 96.50 112 GLY A N 1
ATOM 867 C CA . GLY A 1 112 ? -10.503 -0.516 2.836 1.00 96.50 112 GLY A CA 1
ATOM 868 C C . GLY A 1 112 ? -11.930 -0.150 2.374 1.00 96.50 112 GLY A C 1
ATOM 869 O O . GLY A 1 112 ? -12.735 0.359 3.174 1.00 96.50 112 GLY A O 1
ATOM 870 N N . PRO A 1 113 ? -12.293 -0.436 1.105 1.00 97.19 113 PRO A N 1
ATOM 871 C CA . PRO A 1 113 ? -11.533 -1.203 0.110 1.00 97.19 113 PRO A CA 1
ATOM 872 C C . PRO A 1 113 ? -10.286 -0.480 -0.409 1.00 97.19 113 PRO A C 1
ATOM 874 O O . PRO A 1 113 ? -10.305 0.730 -0.632 1.00 97.19 113 PRO A O 1
ATOM 877 N N . TRP A 1 114 ? -9.229 -1.257 -0.649 1.00 98.31 114 TRP A N 1
ATOM 878 C CA . TRP A 1 114 ? -7.977 -0.799 -1.254 1.00 98.31 114 TRP A CA 1
ATOM 879 C C . TRP A 1 114 ? -7.940 -1.141 -2.743 1.00 98.31 114 TRP A C 1
ATOM 881 O O . TRP A 1 114 ? -8.480 -2.170 -3.149 1.00 98.31 114 TRP A O 1
ATOM 891 N N . LYS A 1 115 ? -7.274 -0.309 -3.545 1.00 98.62 115 LYS A N 1
ATOM 892 C CA . LYS A 1 115 ? -6.939 -0.590 -4.949 1.00 98.62 115 LYS A CA 1
ATOM 893 C C . LYS A 1 115 ? -5.535 -0.076 -5.240 1.00 98.62 115 LYS A C 1
ATOM 895 O O . LYS A 1 115 ? -5.161 0.992 -4.760 1.00 98.62 115 LYS A O 1
ATOM 900 N N . ILE A 1 116 ? -4.779 -0.825 -6.031 1.00 98.75 116 ILE A N 1
ATOM 901 C CA . ILE A 1 116 ? -3.472 -0.413 -6.541 1.00 98.75 116 ILE A CA 1
ATOM 902 C C . ILE A 1 116 ? -3.594 -0.152 -8.042 1.00 98.75 116 ILE A C 1
ATOM 904 O O . ILE A 1 116 ? -4.181 -0.960 -8.760 1.00 98.75 116 ILE A O 1
ATOM 908 N N . VAL A 1 117 ? -3.013 0.948 -8.515 1.00 98.50 117 VAL A N 1
ATOM 909 C CA . VAL A 1 117 ? -2.830 1.225 -9.944 1.00 98.50 117 VAL A CA 1
ATOM 910 C C . VAL A 1 117 ? -1.350 1.475 -10.201 1.00 98.50 117 VAL A C 1
ATOM 912 O O . VAL A 1 117 ? -0.751 2.358 -9.597 1.00 98.50 117 VAL A O 1
ATOM 915 N N . VAL A 1 118 ? -0.739 0.693 -11.084 1.00 97.19 118 VAL A N 1
ATOM 916 C CA . VAL A 1 118 ? 0.643 0.884 -11.532 1.00 97.19 118 VAL A CA 1
ATOM 917 C C . VAL A 1 118 ? 0.613 1.505 -12.917 1.00 97.19 118 VAL A C 1
ATOM 919 O O . VAL A 1 118 ? 0.010 0.945 -13.828 1.00 97.19 118 VAL A O 1
ATOM 922 N N . ARG A 1 119 ? 1.294 2.639 -13.083 1.00 95.44 119 ARG A N 1
ATOM 923 C CA . ARG A 1 119 ? 1.365 3.376 -14.350 1.00 95.44 119 ARG A CA 1
ATOM 924 C C . ARG A 1 119 ? 2.764 3.306 -14.926 1.00 95.44 119 ARG A C 1
ATOM 926 O O . ARG A 1 119 ? 3.726 3.729 -14.273 1.00 95.44 119 ARG A O 1
ATOM 933 N N . LYS A 1 120 ? 2.888 2.770 -16.139 1.00 91.62 120 LYS A N 1
ATOM 934 C CA . LYS A 1 120 ? 4.191 2.448 -16.731 1.00 91.62 120 LYS A CA 1
ATOM 935 C C . LYS A 1 120 ? 4.962 3.682 -17.191 1.00 91.62 120 LYS A C 1
ATOM 937 O O . LYS A 1 120 ? 6.153 3.779 -16.895 1.00 91.62 120 LYS A O 1
ATOM 942 N N . GLY A 1 121 ? 4.298 4.627 -17.844 1.00 90.75 121 GLY A N 1
ATOM 943 C CA . GLY A 1 121 ? 4.855 5.870 -18.369 1.00 90.75 121 GLY A CA 1
ATOM 944 C C . GLY A 1 121 ? 5.473 6.734 -17.271 1.00 90.75 121 GLY A C 1
ATOM 945 O O . GLY A 1 121 ? 6.688 6.940 -17.281 1.00 90.75 121 GLY A O 1
ATOM 946 N N . PRO A 1 122 ? 4.690 7.183 -16.271 1.00 93.06 122 PRO A N 1
ATOM 947 C CA . PRO A 1 122 ? 5.222 7.949 -15.147 1.00 93.06 122 PRO A CA 1
ATOM 948 C C . PRO A 1 122 ? 5.994 7.096 -14.126 1.00 93.06 122 PRO A C 1
ATOM 950 O O . PRO A 1 122 ? 6.625 7.673 -13.242 1.00 93.06 122 PRO A O 1
ATOM 953 N N . ARG A 1 123 ? 5.982 5.758 -14.227 1.00 93.00 123 ARG A N 1
ATOM 954 C CA . ARG A 1 123 ? 6.663 4.832 -13.300 1.00 93.00 123 ARG A CA 1
ATOM 955 C C . ARG A 1 123 ? 6.259 5.040 -11.843 1.00 93.00 123 ARG A C 1
ATOM 957 O O . ARG A 1 123 ? 7.108 5.153 -10.959 1.00 93.00 123 ARG A O 1
ATOM 964 N N . ILE A 1 124 ? 4.955 5.076 -11.599 1.00 96.00 124 ILE A N 1
ATOM 965 C CA . ILE A 1 124 ? 4.399 5.224 -10.252 1.00 96.00 124 ILE A CA 1
ATOM 966 C C . ILE A 1 124 ? 3.433 4.093 -9.913 1.00 96.00 124 ILE A C 1
ATOM 968 O O . ILE A 1 124 ? 2.820 3.486 -10.793 1.00 96.00 124 ILE A O 1
ATOM 972 N N . LEU A 1 125 ? 3.282 3.850 -8.618 1.00 98.12 125 LEU A N 1
ATOM 973 C CA . LEU A 1 125 ? 2.218 3.059 -8.025 1.00 98.12 125 LEU A CA 1
ATOM 974 C C . LEU A 1 125 ? 1.328 3.993 -7.208 1.00 98.12 125 LEU A C 1
ATOM 976 O O . LEU A 1 125 ? 1.775 4.596 -6.237 1.00 98.12 125 LEU A O 1
ATOM 980 N N . GLU A 1 126 ? 0.067 4.098 -7.601 1.00 98.56 126 GLU A N 1
ATOM 981 C CA . GLU A 1 126 ? -0.988 4.809 -6.890 1.00 98.56 126 GLU A CA 1
ATOM 982 C C . GLU A 1 126 ? -1.731 3.815 -5.985 1.00 98.56 126 GLU A C 1
ATOM 984 O O . GLU A 1 126 ? -2.222 2.776 -6.435 1.00 98.56 126 GLU A O 1
ATOM 989 N N . LEU A 1 127 ? -1.820 4.130 -4.697 1.00 98.69 127 LEU A N 1
ATOM 990 C CA . LEU A 1 127 ? -2.624 3.411 -3.718 1.00 98.69 127 LEU A CA 1
ATOM 991 C C . LEU A 1 127 ? -3.888 4.218 -3.437 1.00 98.69 127 LEU A C 1
ATOM 993 O O . LEU A 1 127 ? -3.817 5.375 -3.020 1.00 98.69 127 LEU A O 1
ATOM 997 N N . TYR A 1 128 ? -5.041 3.586 -3.613 1.00 98.31 128 TYR A N 1
ATOM 998 C CA . TYR A 1 128 ? -6.352 4.162 -3.346 1.00 98.31 128 TYR A CA 1
ATOM 999 C C . TYR A 1 128 ? -7.011 3.481 -2.151 1.00 98.31 128 TYR A C 1
ATOM 1001 O O . TYR A 1 128 ? -6.915 2.262 -1.995 1.00 98.31 128 TYR A O 1
ATOM 1009 N N . ASN A 1 129 ? -7.750 4.258 -1.360 1.00 97.06 129 ASN A N 1
ATOM 1010 C CA . ASN A 1 129 ? -8.682 3.755 -0.353 1.00 97.06 129 ASN A CA 1
ATOM 1011 C C . ASN A 1 129 ? -10.065 4.353 -0.617 1.00 97.06 129 ASN A C 1
ATOM 1013 O O . ASN A 1 129 ? -10.190 5.573 -0.726 1.00 97.06 129 ASN A O 1
ATOM 1017 N N . ARG A 1 130 ? -11.103 3.513 -0.735 1.00 94.94 130 ARG A N 1
ATOM 1018 C CA . ARG A 1 130 ? -12.494 3.954 -0.978 1.00 94.94 130 ARG A CA 1
ATOM 1019 C C . ARG A 1 130 ? -12.618 4.918 -2.171 1.00 94.94 130 ARG A C 1
ATOM 1021 O O . ARG A 1 130 ? -13.386 5.870 -2.133 1.00 94.94 130 ARG A O 1
ATOM 1028 N N . GLY A 1 131 ? -11.823 4.683 -3.217 1.00 94.94 131 GLY A N 1
ATOM 1029 C CA . GLY A 1 131 ? -11.795 5.498 -4.438 1.00 94.94 131 GLY A CA 1
ATOM 1030 C C . GLY A 1 131 ? -10.974 6.792 -4.353 1.00 94.94 131 GLY A C 1
ATOM 1031 O O . GLY A 1 131 ? -10.732 7.407 -5.385 1.00 94.94 131 GLY A O 1
ATOM 1032 N N . ALA A 1 132 ? -10.489 7.191 -3.174 1.00 94.75 132 ALA A N 1
ATOM 1033 C CA . ALA A 1 132 ? -9.644 8.373 -3.015 1.00 94.75 132 ALA A CA 1
ATOM 1034 C C . ALA A 1 132 ? -8.155 8.007 -3.063 1.00 94.75 132 ALA A C 1
ATOM 1036 O O . ALA A 1 132 ? -7.741 7.000 -2.482 1.00 94.75 132 ALA A O 1
ATOM 1037 N N . LEU A 1 133 ? -7.343 8.847 -3.715 1.00 97.06 133 LEU A N 1
ATOM 1038 C CA . LEU A 1 133 ? -5.890 8.689 -3.719 1.00 97.06 133 LEU A CA 1
ATOM 1039 C C . LEU A 1 133 ? -5.358 8.820 -2.282 1.00 97.06 133 LEU A C 1
ATOM 1041 O O . LEU A 1 133 ? -5.641 9.796 -1.568 1.00 97.06 133 LEU A O 1
ATOM 1045 N N . TYR A 1 134 ? -4.630 7.796 -1.850 1.00 97.06 134 TYR A N 1
ATOM 1046 C CA . TYR A 1 134 ? -4.083 7.674 -0.503 1.00 97.06 134 TYR A CA 1
ATOM 1047 C C . TYR A 1 134 ? -2.573 7.904 -0.493 1.00 97.06 134 TYR A C 1
ATOM 1049 O O . TYR A 1 134 ? -2.083 8.679 0.319 1.00 97.06 134 TYR A O 1
ATOM 1057 N N . ALA A 1 135 ? -1.844 7.264 -1.405 1.00 97.75 135 ALA A N 1
ATOM 1058 C CA . ALA A 1 135 ? -0.402 7.432 -1.543 1.00 97.75 135 ALA A CA 1
ATOM 1059 C C . ALA A 1 135 ? 0.041 7.172 -2.986 1.00 97.75 135 ALA A C 1
ATOM 1061 O O . ALA A 1 135 ? -0.628 6.463 -3.736 1.00 97.75 135 ALA A O 1
ATOM 1062 N N . VAL A 1 136 ? 1.185 7.731 -3.351 1.00 98.25 136 VAL A N 1
ATOM 1063 C CA . VAL A 1 136 ? 1.879 7.535 -4.623 1.00 98.25 136 VAL A CA 1
ATOM 1064 C C . VAL A 1 136 ? 3.334 7.193 -4.336 1.00 98.25 136 VAL A C 1
ATOM 1066 O O . VAL A 1 136 ? 3.997 7.882 -3.559 1.00 98.25 136 VAL A O 1
ATOM 1069 N N . PHE A 1 137 ? 3.825 6.142 -4.981 1.00 96.69 137 PHE A N 1
ATOM 1070 C CA . PHE A 1 137 ? 5.190 5.652 -4.845 1.00 96.69 137 PHE A CA 1
ATOM 1071 C C . PHE A 1 137 ? 5.873 5.637 -6.204 1.00 96.69 137 PHE A C 1
ATOM 1073 O O . PHE A 1 137 ? 5.286 5.170 -7.178 1.00 96.69 137 PHE A O 1
ATOM 1080 N N . ASP A 1 138 ? 7.125 6.074 -6.269 1.00 93.62 138 ASP A N 1
ATOM 1081 C CA . ASP A 1 138 ? 7.963 5.788 -7.431 1.00 93.62 138 ASP A CA 1
ATOM 1082 C C . ASP A 1 138 ? 8.258 4.286 -7.494 1.00 93.62 138 ASP A C 1
ATOM 1084 O O . ASP A 1 138 ? 8.513 3.645 -6.468 1.00 93.62 138 ASP A O 1
ATOM 1088 N N . VAL A 1 139 ? 8.255 3.720 -8.701 1.00 92.75 139 VAL A N 1
ATOM 1089 C CA . VAL A 1 139 ? 8.522 2.295 -8.905 1.00 92.75 139 VAL A CA 1
ATOM 1090 C C . VAL A 1 139 ? 9.521 2.024 -10.021 1.00 92.75 139 VAL A C 1
ATOM 1092 O O . VAL A 1 139 ? 9.618 2.723 -11.027 1.00 92.75 139 VAL A O 1
ATOM 1095 N N . GLY A 1 140 ? 10.264 0.937 -9.856 1.00 88.62 140 GLY A N 1
ATOM 1096 C CA . GLY A 1 140 ? 11.054 0.324 -10.910 1.00 88.62 140 GLY A CA 1
ATOM 1097 C C . GLY A 1 140 ? 10.236 -0.677 -11.701 1.00 88.62 140 GLY A C 1
ATOM 1098 O O . GLY A 1 140 ? 9.631 -1.572 -11.119 1.00 88.62 140 GLY A O 1
ATOM 1099 N N . LEU A 1 141 ? 10.290 -0.593 -13.025 1.00 85.19 141 LEU A N 1
ATOM 1100 C CA . LEU A 1 141 ? 9.585 -1.514 -13.917 1.00 85.19 141 LEU A CA 1
ATOM 1101 C C . LEU A 1 141 ? 10.563 -2.301 -14.788 1.00 85.19 141 LEU A C 1
ATOM 1103 O O . LEU A 1 141 ? 11.713 -1.889 -14.987 1.00 85.19 141 LEU A O 1
ATOM 1107 N N . GLY A 1 142 ? 10.103 -3.438 -15.312 1.00 69.50 142 GLY A N 1
ATOM 1108 C CA . GLY A 1 142 ? 10.920 -4.289 -16.171 1.00 69.50 142 GLY A CA 1
ATOM 1109 C C . GLY A 1 142 ? 11.375 -3.578 -17.445 1.00 69.50 142 GLY A C 1
ATOM 1110 O O . GLY A 1 142 ? 10.735 -2.638 -17.919 1.00 69.50 142 GLY A O 1
ATOM 1111 N N . ARG A 1 143 ? 12.503 -4.015 -18.014 1.00 63.81 143 ARG A N 1
ATOM 1112 C CA . ARG A 1 143 ? 12.966 -3.507 -19.321 1.00 63.81 143 ARG A CA 1
ATOM 1113 C C . ARG A 1 143 ? 11.940 -3.827 -20.413 1.00 63.81 143 ARG A C 1
ATOM 1115 O O . ARG A 1 143 ? 11.283 -4.861 -20.342 1.00 63.81 143 ARG A O 1
ATOM 1122 N N . LEU A 1 144 ? 11.863 -2.977 -21.442 1.00 58.97 144 LEU A N 1
ATOM 1123 C CA . LEU A 1 144 ? 11.161 -3.257 -22.707 1.00 58.97 144 LEU A CA 1
ATOM 1124 C C . LEU A 1 144 ? 9.680 -3.666 -22.549 1.00 58.97 144 LEU A C 1
ATOM 1126 O O . LEU A 1 144 ? 9.226 -4.598 -23.202 1.00 58.97 144 LEU A O 1
ATOM 1130 N N . GLY A 1 145 ? 8.929 -3.031 -21.642 1.00 60.34 145 GLY A N 1
ATOM 1131 C CA . GLY A 1 145 ? 7.491 -3.308 -21.498 1.00 60.34 145 GLY A CA 1
ATOM 1132 C C . GLY A 1 145 ? 7.155 -4.718 -20.993 1.00 60.34 145 GLY A C 1
ATOM 1133 O O . GLY A 1 145 ? 6.015 -5.155 -21.109 1.00 60.34 145 GLY A O 1
ATOM 1134 N N . LYS A 1 146 ? 8.125 -5.436 -20.403 1.00 71.81 146 LYS A N 1
ATOM 1135 C CA . LYS A 1 146 ? 7.920 -6.785 -19.841 1.00 71.81 146 LYS A CA 1
ATOM 1136 C C . LYS A 1 146 ? 6.910 -6.834 -18.693 1.00 71.81 146 LYS A C 1
ATOM 1138 O O . LYS A 1 146 ? 6.412 -7.915 -18.382 1.00 71.81 146 LYS A O 1
ATOM 1143 N N . THR A 1 147 ? 6.624 -5.696 -18.061 1.00 78.38 147 THR A N 1
ATOM 1144 C CA . THR A 1 147 ? 5.515 -5.561 -17.114 1.00 78.38 147 THR A CA 1
ATOM 1145 C C . THR A 1 147 ? 4.204 -5.483 -17.916 1.00 78.38 147 THR A C 1
ATOM 1147 O O . THR A 1 147 ? 3.999 -4.494 -18.626 1.00 78.38 147 THR A O 1
ATOM 1150 N N . PRO A 1 148 ? 3.346 -6.518 -17.865 1.00 83.12 148 PRO A N 1
ATOM 1151 C CA . PRO A 1 148 ? 2.121 -6.588 -18.660 1.00 83.12 148 PRO A CA 1
ATOM 1152 C C . PRO A 1 148 ? 1.101 -5.549 -18.183 1.00 83.12 148 PRO A C 1
ATOM 1154 O O . PRO A 1 148 ? 0.877 -5.430 -16.980 1.00 83.12 148 PRO A O 1
ATOM 1157 N N . ALA A 1 149 ? 0.463 -4.845 -19.118 1.00 89.12 149 ALA A N 1
ATOM 1158 C CA . ALA A 1 149 ? -0.766 -4.121 -18.817 1.00 89.12 149 ALA A CA 1
ATOM 1159 C C . ALA A 1 149 ? -1.906 -5.142 -18.711 1.00 89.12 149 ALA A C 1
ATOM 1161 O O . ALA A 1 149 ? -2.160 -5.878 -19.665 1.00 89.12 149 ALA A O 1
ATOM 1162 N N . ALA A 1 150 ? -2.491 -5.267 -17.524 1.00 90.50 150 ALA A N 1
ATOM 1163 C CA . ALA A 1 150 ? -3.527 -6.243 -17.199 1.00 90.50 150 ALA A CA 1
ATOM 1164 C C . ALA A 1 150 ? -4.097 -5.972 -15.800 1.00 90.50 150 ALA A C 1
ATOM 1166 O O . ALA A 1 150 ? -3.521 -5.228 -14.997 1.00 90.50 150 ALA A O 1
ATOM 1167 N N . GLU A 1 151 ? -5.206 -6.639 -15.498 1.00 93.44 151 GLU A N 1
ATOM 1168 C CA . GLU A 1 151 ? -5.798 -6.676 -14.167 1.00 93.44 151 GLU A CA 1
ATOM 1169 C C . GLU A 1 151 ? -5.327 -7.900 -13.376 1.00 93.44 151 GLU A C 1
ATOM 1171 O O . GLU A 1 151 ? -5.239 -9.027 -13.878 1.00 93.44 151 GLU A O 1
ATOM 1176 N N . PHE A 1 152 ? -5.039 -7.661 -12.104 1.00 95.12 152 PHE A N 1
ATOM 1177 C CA . PHE A 1 152 ? -4.555 -8.642 -11.152 1.00 95.12 152 PHE A CA 1
ATOM 1178 C C . PHE A 1 152 ? -5.238 -8.470 -9.798 1.00 95.12 152 PHE A C 1
ATOM 1180 O O . PHE A 1 152 ? -5.893 -7.473 -9.496 1.00 95.12 152 PHE A O 1
ATOM 1187 N N . VAL A 1 153 ? -4.978 -9.431 -8.922 1.00 96.69 153 VAL A N 1
ATOM 1188 C CA . VAL A 1 153 ? -5.159 -9.303 -7.480 1.00 96.69 153 VAL A CA 1
ATOM 1189 C C . VAL A 1 153 ? -3.885 -9.689 -6.744 1.00 96.69 153 VAL A C 1
ATOM 1191 O O . VAL A 1 153 ? -3.120 -10.543 -7.198 1.00 96.69 153 VAL A O 1
ATOM 1194 N N . VAL A 1 154 ? -3.685 -9.114 -5.557 1.00 97.25 154 VAL A N 1
ATOM 1195 C CA . VAL A 1 154 ? -2.672 -9.606 -4.613 1.00 97.25 154 VAL A CA 1
ATOM 1196 C C . VAL A 1 154 ? -3.083 -10.999 -4.132 1.00 97.25 154 VAL A C 1
ATOM 1198 O O . VAL A 1 154 ? -4.019 -11.138 -3.344 1.00 97.25 154 VAL A O 1
ATOM 1201 N N . SER A 1 155 ? -2.401 -12.045 -4.593 1.00 95.38 155 SER A N 1
ATOM 1202 C CA . SER A 1 155 ? -2.751 -13.432 -4.264 1.00 95.38 155 SER A CA 1
ATOM 1203 C C . SER A 1 155 ? -2.072 -13.922 -2.990 1.00 95.38 155 SER A C 1
ATOM 1205 O O . SER A 1 155 ? -2.645 -14.684 -2.216 1.00 95.38 155 SER A O 1
ATOM 1207 N N . THR A 1 156 ? -0.823 -13.513 -2.781 1.00 94.75 156 THR A N 1
ATOM 1208 C CA . THR A 1 156 ? 0.031 -14.005 -1.697 1.00 94.75 156 THR A CA 1
ATOM 1209 C C . THR A 1 156 ? 0.980 -12.903 -1.277 1.00 94.75 156 THR A C 1
ATOM 1211 O O . THR A 1 156 ? 1.424 -12.114 -2.107 1.00 94.75 156 THR A O 1
ATOM 1214 N N . LYS A 1 157 ? 1.311 -12.857 0.009 1.00 96.75 157 LYS A N 1
ATOM 1215 C CA . LYS A 1 157 ? 2.242 -11.883 0.566 1.00 96.75 157 LYS A CA 1
ATOM 1216 C C . LYS A 1 157 ? 3.307 -12.629 1.356 1.00 96.75 157 LYS A C 1
ATOM 1218 O O . LYS A 1 157 ? 2.969 -13.496 2.154 1.00 96.75 157 LYS A O 1
ATOM 1223 N N . LEU A 1 158 ? 4.571 -12.305 1.115 1.00 96.56 158 LEU A N 1
ATOM 1224 C CA . LEU A 1 158 ? 5.724 -12.950 1.732 1.00 96.56 158 LEU A CA 1
ATOM 1225 C C . LEU A 1 158 ? 6.613 -11.896 2.395 1.00 96.56 158 LEU A C 1
ATOM 1227 O O . LEU A 1 158 ? 6.902 -10.846 1.810 1.00 96.56 158 LEU A O 1
ATOM 1231 N N . ARG A 1 159 ? 7.047 -12.196 3.620 1.00 96.69 159 ARG A N 1
ATOM 1232 C CA . ARG A 1 159 ? 8.082 -11.461 4.351 1.00 96.69 159 ARG A CA 1
ATOM 1233 C C . ARG A 1 159 ? 9.415 -12.163 4.131 1.00 96.69 159 ARG A C 1
ATOM 1235 O O . ARG A 1 159 ? 9.444 -13.384 4.211 1.00 96.69 159 ARG A O 1
ATOM 1242 N N . ASN A 1 160 ? 10.480 -11.394 3.902 1.00 96.31 160 ASN A N 1
ATOM 1243 C CA . ASN A 1 160 ? 11.840 -11.905 3.707 1.00 96.31 160 ASN A CA 1
ATOM 1244 C C . ASN A 1 160 ? 11.868 -13.079 2.703 1.00 96.31 160 ASN A C 1
ATOM 1246 O O . ASN A 1 160 ? 12.221 -14.197 3.073 1.00 96.31 160 ASN A O 1
ATOM 1250 N N . PRO A 1 161 ? 11.379 -12.857 1.469 1.00 95.25 161 PRO A N 1
ATOM 1251 C CA . PRO A 1 161 ? 11.150 -13.920 0.501 1.00 9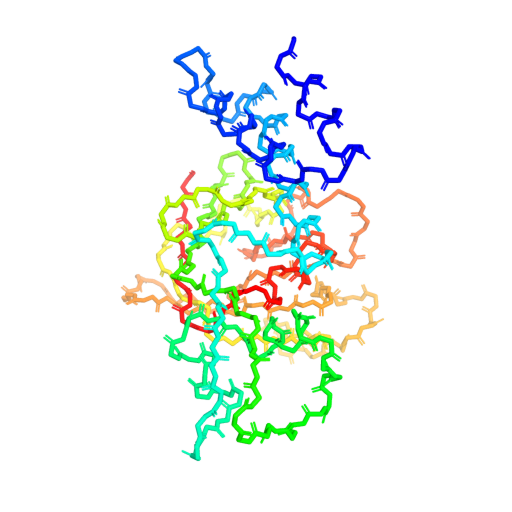5.25 161 PRO A CA 1
ATOM 1252 C C . PRO A 1 161 ? 12.458 -14.505 -0.048 1.00 95.25 161 PRO A C 1
ATOM 1254 O O . PRO A 1 161 ? 13.351 -13.777 -0.486 1.00 95.25 161 PRO A O 1
ATOM 1257 N N . ASP A 1 162 ? 12.514 -15.831 -0.135 1.00 93.81 162 ASP A N 1
ATOM 1258 C CA . ASP A 1 162 ? 13.434 -16.503 -1.052 1.00 93.81 162 ASP A CA 1
ATOM 1259 C C . ASP A 1 162 ? 13.013 -16.211 -2.502 1.00 93.81 162 ASP A C 1
ATOM 1261 O O . ASP A 1 162 ? 11.818 -16.137 -2.820 1.00 93.81 162 ASP A O 1
ATOM 1265 N N . TRP A 1 163 ? 13.988 -16.061 -3.395 1.00 90.12 163 TRP A N 1
ATOM 1266 C CA . TRP A 1 163 ? 13.752 -15.912 -4.824 1.00 90.12 163 TRP A CA 1
ATOM 1267 C C . TRP A 1 163 ? 13.941 -17.238 -5.554 1.00 90.12 163 TRP A C 1
ATOM 1269 O O . TRP A 1 163 ? 14.952 -17.918 -5.400 1.00 90.12 163 TRP A O 1
ATOM 1279 N N . TYR A 1 164 ? 12.962 -17.577 -6.388 1.00 87.88 164 TYR A N 1
ATOM 1280 C CA . TYR A 1 164 ? 12.987 -18.741 -7.263 1.00 87.88 164 TYR A CA 1
ATOM 1281 C C . TYR A 1 164 ? 13.236 -18.238 -8.683 1.00 87.88 164 TYR A C 1
ATOM 1283 O O . TYR A 1 164 ? 12.383 -17.551 -9.255 1.00 87.88 164 TYR A O 1
ATOM 1291 N N . SER A 1 165 ? 14.419 -18.520 -9.227 1.00 82.12 165 SER A N 1
ATOM 1292 C CA . SER A 1 165 ? 14.785 -18.090 -10.574 1.00 82.12 165 SER A CA 1
ATOM 1293 C C . SER A 1 165 ? 14.012 -18.887 -11.635 1.00 82.12 165 SER A C 1
ATOM 1295 O O . SER A 1 165 ? 13.573 -20.010 -11.362 1.00 82.12 165 SER A O 1
ATOM 1297 N N . PRO A 1 166 ? 13.845 -18.350 -12.858 1.00 78.00 166 PRO A N 1
ATOM 1298 C CA . PRO A 1 166 ? 13.236 -19.092 -13.965 1.00 78.00 166 PRO A CA 1
ATOM 1299 C C . PRO A 1 166 ? 13.936 -20.425 -14.279 1.00 78.00 166 PRO A C 1
ATOM 1301 O O . PRO A 1 166 ? 13.296 -21.359 -14.748 1.00 78.00 166 PRO A O 1
ATOM 1304 N N . GLU A 1 167 ? 15.231 -20.529 -13.982 1.00 84.06 167 GLU A N 1
ATOM 1305 C CA . GLU A 1 167 ? 16.066 -21.721 -14.169 1.00 84.06 167 GLU A CA 1
ATOM 1306 C C . GLU A 1 167 ? 15.930 -22.736 -13.016 1.00 84.06 167 GLU A C 1
ATOM 1308 O O . GLU A 1 167 ? 16.617 -23.754 -13.000 1.00 84.06 167 GLU A O 1
ATOM 1313 N N . GLY A 1 168 ? 15.061 -22.469 -12.034 1.00 84.19 168 GLY A N 1
ATOM 1314 C CA . GLY A 1 168 ? 14.789 -23.364 -10.908 1.00 84.19 168 GLY A CA 1
ATOM 1315 C C . GLY A 1 168 ? 15.764 -23.236 -9.735 1.00 84.19 168 GLY A C 1
ATOM 1316 O O . GLY A 1 168 ? 15.693 -24.033 -8.798 1.00 84.19 168 GLY A O 1
ATOM 1317 N N . LYS A 1 169 ? 16.659 -22.238 -9.738 1.00 89.94 169 LYS A N 1
ATOM 1318 C CA . LYS A 1 169 ? 17.549 -21.972 -8.599 1.00 89.94 169 LYS A CA 1
ATOM 1319 C C . LYS A 1 169 ? 16.775 -21.272 -7.482 1.00 89.94 169 LYS A C 1
ATOM 1321 O O . LYS A 1 169 ? 16.031 -20.327 -7.735 1.00 89.94 169 LYS A O 1
ATOM 1326 N N . VAL A 1 170 ? 17.014 -21.686 -6.239 1.00 93.94 170 VAL A N 1
ATOM 1327 C CA . VAL A 1 170 ? 16.556 -20.959 -5.048 1.00 93.94 170 VAL A CA 1
ATOM 1328 C C . VAL A 1 170 ? 17.697 -20.088 -4.536 1.00 93.94 170 VAL A C 1
ATOM 1330 O O . VAL A 1 170 ? 18.769 -20.599 -4.211 1.00 93.94 170 VAL A O 1
ATOM 1333 N N . ILE A 1 171 ? 17.470 -18.780 -4.465 1.00 91.19 171 ILE A N 1
ATOM 1334 C CA . ILE A 1 171 ? 18.379 -17.805 -3.861 1.00 91.19 171 ILE A CA 1
ATOM 1335 C C . ILE A 1 171 ? 17.705 -17.285 -2.597 1.00 91.19 171 ILE A C 1
ATOM 1337 O O . ILE A 1 171 ? 16.616 -16.715 -2.655 1.00 91.19 171 ILE A O 1
ATOM 1341 N N . ARG A 1 172 ? 18.314 -17.542 -1.438 1.00 95.50 172 ARG A N 1
ATOM 1342 C CA . ARG A 1 172 ? 17.666 -17.269 -0.151 1.00 95.50 172 ARG A CA 1
ATOM 1343 C C . ARG A 1 172 ? 17.587 -15.780 0.152 1.00 95.50 172 ARG A C 1
ATOM 1345 O O . ARG A 1 172 ? 18.361 -14.981 -0.370 1.00 95.50 172 ARG A O 1
ATOM 1352 N N . TYR A 1 173 ? 16.650 -15.384 1.005 1.00 93.75 173 TYR A N 1
ATOM 1353 C CA . TYR A 1 173 ? 16.655 -14.029 1.554 1.00 93.75 173 TYR A CA 1
ATOM 1354 C C . TYR A 1 173 ? 17.984 -13.711 2.262 1.00 93.75 173 TYR A C 1
ATOM 1356 O O . TYR A 1 173 ? 18.512 -14.534 3.010 1.00 93.75 173 TYR A O 1
ATOM 1364 N N . GLY A 1 174 ? 18.502 -12.500 2.038 1.00 89.38 174 GLY A N 1
ATOM 1365 C CA . GLY A 1 174 ? 19.775 -12.021 2.588 1.00 89.38 174 GLY A CA 1
ATOM 1366 C C . GLY A 1 174 ? 20.999 -12.327 1.720 1.00 89.38 174 GLY A C 1
ATOM 1367 O O . GLY A 1 174 ? 22.050 -11.728 1.933 1.00 89.38 174 GLY A O 1
ATOM 1368 N N . ASP A 1 175 ? 20.867 -13.202 0.723 1.00 91.56 175 ASP A N 1
ATOM 1369 C CA . ASP A 1 175 ? 21.903 -13.426 -0.286 1.00 91.56 175 ASP A CA 1
ATOM 1370 C C . ASP A 1 175 ? 22.041 -12.182 -1.194 1.00 91.56 175 ASP A C 1
ATOM 1372 O O . ASP A 1 175 ? 21.010 -11.667 -1.632 1.00 91.56 175 ASP A O 1
ATOM 1376 N N . PRO A 1 176 ? 23.258 -11.672 -1.483 1.00 87.19 176 PRO A N 1
ATOM 1377 C CA . PRO A 1 176 ? 23.500 -10.545 -2.397 1.00 87.19 176 PRO A CA 1
ATOM 1378 C C . PRO A 1 176 ? 22.818 -10.651 -3.765 1.00 87.19 176 PRO A C 1
ATOM 1380 O O . PRO A 1 176 ? 22.441 -9.625 -4.333 1.00 87.19 176 PRO A O 1
ATOM 1383 N N . ASP A 1 177 ? 22.638 -11.874 -4.267 1.00 85.56 177 ASP A N 1
ATOM 1384 C CA . ASP A 1 177 ? 22.039 -12.143 -5.573 1.00 85.56 177 ASP A CA 1
ATOM 1385 C C . ASP A 1 177 ? 20.505 -12.216 -5.525 1.00 85.56 177 ASP A C 1
ATOM 1387 O O . ASP A 1 177 ? 19.861 -12.367 -6.567 1.00 85.56 177 ASP A O 1
ATOM 1391 N N . ASN A 1 178 ? 19.886 -12.119 -4.342 1.00 88.25 178 ASN A N 1
ATOM 1392 C CA . ASN A 1 178 ? 18.434 -12.098 -4.229 1.00 88.25 178 ASN A CA 1
ATOM 1393 C C . ASN A 1 178 ? 17.886 -10.739 -4.716 1.00 88.25 178 ASN A C 1
ATOM 1395 O O . ASN A 1 178 ? 18.189 -9.689 -4.152 1.00 88.25 178 ASN A O 1
ATOM 1399 N N . PRO A 1 179 ? 17.044 -10.699 -5.762 1.00 86.56 179 PRO A N 1
ATOM 1400 C CA . PRO A 1 179 ? 16.490 -9.440 -6.251 1.00 86.56 179 PRO A CA 1
ATOM 1401 C C . PRO A 1 179 ? 15.271 -8.968 -5.442 1.00 86.56 179 PRO A C 1
ATOM 1403 O O . PRO A 1 179 ? 14.829 -7.824 -5.597 1.00 86.56 179 PRO A O 1
ATOM 1406 N N . LEU A 1 180 ? 14.676 -9.854 -4.638 1.00 87.00 180 LEU A N 1
ATOM 1407 C CA . LEU A 1 180 ? 13.479 -9.609 -3.852 1.00 87.00 180 LEU A CA 1
ATOM 1408 C C . LEU A 1 180 ? 13.911 -9.052 -2.495 1.00 87.00 180 LEU A C 1
ATOM 1410 O O . LEU A 1 180 ? 14.446 -9.768 -1.658 1.00 87.00 180 LEU A O 1
ATOM 1414 N N . GLY A 1 181 ? 13.693 -7.749 -2.293 1.00 92.06 181 GLY A N 1
ATOM 1415 C CA . GLY A 1 181 ? 13.965 -7.092 -1.015 1.00 92.06 181 GLY A CA 1
ATOM 1416 C C . GLY A 1 181 ? 13.077 -7.610 0.124 1.00 92.06 181 GLY A C 1
ATOM 1417 O O . GLY A 1 181 ? 12.648 -8.757 0.166 1.00 92.06 181 GLY A O 1
ATOM 1418 N N . THR A 1 182 ? 12.735 -6.757 1.081 1.00 95.75 182 THR A N 1
ATOM 1419 C CA . THR A 1 182 ? 12.177 -7.243 2.356 1.00 95.75 182 THR A CA 1
ATOM 1420 C C . THR A 1 182 ? 10.756 -7.818 2.266 1.00 95.75 182 THR A C 1
ATOM 1422 O O . THR A 1 182 ? 10.350 -8.595 3.138 1.00 95.75 182 THR A O 1
ATOM 1425 N N . ARG A 1 183 ? 9.973 -7.471 1.236 1.00 97.19 183 ARG A N 1
ATOM 1426 C CA . ARG A 1 183 ? 8.610 -7.987 1.009 1.00 97.19 183 ARG A CA 1
ATOM 1427 C C . ARG A 1 183 ? 8.372 -8.330 -0.457 1.00 97.19 183 ARG A C 1
ATOM 1429 O O . ARG A 1 183 ? 8.920 -7.684 -1.349 1.00 97.19 183 ARG A O 1
ATOM 1436 N N . PHE A 1 184 ? 7.478 -9.291 -0.681 1.00 95.75 184 PHE A N 1
ATOM 1437 C CA . PHE A 1 184 ? 6.955 -9.661 -1.996 1.00 95.75 184 PHE A CA 1
ATOM 1438 C C . PHE A 1 184 ? 5.436 -9.855 -1.933 1.00 95.75 184 PHE A C 1
ATOM 1440 O O . PHE A 1 184 ? 4.929 -10.614 -1.108 1.00 95.75 184 PHE A O 1
ATOM 1447 N N . LEU A 1 185 ? 4.705 -9.166 -2.804 1.00 97.44 185 LEU A N 1
ATOM 1448 C CA . LEU A 1 185 ? 3.269 -9.306 -3.017 1.00 97.44 185 LEU A CA 1
ATOM 1449 C C . LEU A 1 185 ? 3.079 -9.958 -4.388 1.00 97.44 185 LEU A C 1
ATOM 1451 O O . LEU A 1 185 ? 3.249 -9.307 -5.419 1.00 97.44 185 LEU A O 1
ATOM 1455 N N . LYS A 1 186 ? 2.746 -11.248 -4.402 1.00 94.50 186 LYS A N 1
ATOM 1456 C CA . LYS A 1 186 ? 2.476 -12.004 -5.627 1.00 94.50 186 LYS A CA 1
ATOM 1457 C C . LYS A 1 186 ? 1.192 -11.499 -6.274 1.00 94.50 186 LYS A C 1
ATOM 1459 O O . LYS A 1 186 ? 0.181 -11.338 -5.585 1.00 94.50 186 LYS A O 1
ATOM 1464 N N . LEU A 1 187 ? 1.233 -11.298 -7.585 1.00 94.31 187 LEU A N 1
ATOM 1465 C CA . LEU A 1 187 ? 0.074 -10.932 -8.387 1.00 94.31 187 LEU A CA 1
ATOM 1466 C C . LEU A 1 187 ? -0.455 -12.164 -9.123 1.00 94.31 187 LEU A C 1
ATOM 1468 O O . LEU A 1 187 ? 0.317 -12.927 -9.705 1.00 94.31 187 LEU A O 1
ATOM 1472 N N . ALA A 1 188 ? -1.772 -12.348 -9.096 1.00 91.94 188 ALA A N 1
ATOM 1473 C CA . ALA A 1 188 ? -2.471 -13.332 -9.915 1.00 91.94 188 ALA A CA 1
ATOM 1474 C C . ALA A 1 188 ? -3.427 -12.604 -10.869 1.00 91.94 188 ALA A C 1
ATOM 1476 O O . ALA A 1 188 ? -4.143 -11.714 -10.404 1.00 91.94 188 ALA A O 1
ATOM 1477 N N . PRO A 1 189 ? -3.435 -12.932 -12.173 1.00 91.12 189 PRO A N 1
ATOM 1478 C CA . PRO A 1 189 ? -4.348 -12.306 -13.125 1.00 91.12 189 PRO A CA 1
ATOM 1479 C C . PRO A 1 189 ? -5.803 -12.656 -12.785 1.00 91.12 189 PRO A C 1
ATOM 1481 O O . PRO A 1 189 ? -6.084 -13.767 -12.335 1.00 91.12 189 PRO A O 1
ATOM 1484 N N . THR A 1 190 ? -6.726 -11.716 -12.988 1.00 86.25 190 THR A N 1
ATOM 1485 C CA . THR A 1 190 ? -8.171 -11.913 -12.742 1.00 86.25 190 THR A CA 1
ATOM 1486 C C . THR A 1 190 ? -8.950 -12.369 -13.978 1.00 86.25 190 THR A C 1
ATOM 1488 O O . THR A 1 190 ? -10.114 -12.742 -13.851 1.00 86.25 190 THR A O 1
ATOM 1491 N N . GLY A 1 191 ? -8.314 -12.376 -15.154 1.00 77.50 191 GLY A N 1
ATOM 1492 C CA . GLY A 1 191 ? -8.872 -12.866 -16.417 1.00 77.50 191 GLY A CA 1
ATOM 1493 C C . GLY A 1 191 ? -8.081 -14.033 -17.016 1.00 77.50 191 GLY A C 1
ATOM 1494 O O . GLY A 1 191 ? -7.204 -14.607 -16.369 1.00 77.50 191 GLY A O 1
ATOM 1495 N N . ALA A 1 192 ? -8.380 -14.360 -18.274 1.00 69.94 192 ALA A N 1
ATOM 1496 C CA . ALA A 1 192 ? -7.651 -15.339 -19.077 1.00 69.94 192 ALA A CA 1
ATOM 1497 C C . ALA A 1 192 ? -6.719 -14.603 -20.059 1.00 69.94 192 ALA A C 1
ATOM 1499 O O . ALA A 1 192 ? -7.128 -14.328 -21.184 1.00 69.94 192 ALA A O 1
ATOM 1500 N N . PRO A 1 193 ? -5.506 -14.199 -19.639 1.00 69.50 193 PRO A N 1
ATOM 1501 C CA . PRO A 1 193 ? -4.578 -13.526 -20.537 1.00 69.50 193 PRO A CA 1
ATOM 1502 C C . PRO A 1 193 ? -4.129 -14.468 -21.662 1.00 69.50 193 PRO A C 1
ATOM 1504 O O . PRO A 1 193 ? -3.906 -15.654 -21.421 1.00 69.50 193 PRO A O 1
ATOM 1507 N N . ASP A 1 194 ? -3.882 -13.917 -22.853 1.00 71.19 194 ASP A N 1
ATOM 1508 C CA . ASP A 1 194 ? -3.418 -14.661 -24.043 1.00 71.19 194 ASP A CA 1
ATOM 1509 C C . ASP A 1 194 ? -2.065 -15.374 -23.843 1.00 71.19 194 ASP A C 1
ATOM 1511 O O . ASP A 1 194 ? -1.648 -16.206 -24.647 1.00 71.19 194 ASP A O 1
ATOM 1515 N N . ARG A 1 195 ? -1.352 -15.047 -22.757 1.00 69.44 195 ARG A N 1
ATOM 1516 C CA . ARG A 1 195 ? -0.115 -15.702 -22.325 1.00 69.44 195 ARG A CA 1
ATOM 1517 C C . ARG A 1 195 ? -0.100 -15.906 -20.805 1.00 69.44 195 ARG A C 1
ATOM 1519 O O . ARG A 1 195 ? -0.641 -15.066 -20.084 1.00 69.44 195 ARG A O 1
ATOM 1526 N N . PRO A 1 196 ? 0.588 -16.938 -20.281 1.00 67.94 196 PRO A N 1
ATOM 1527 C CA . PRO A 1 196 ? 0.706 -17.149 -18.841 1.00 67.94 196 PRO A CA 1
ATOM 1528 C C . PRO A 1 196 ? 1.377 -15.955 -18.147 1.00 67.94 196 PRO A C 1
ATOM 1530 O O . PRO A 1 196 ? 2.558 -15.680 -18.357 1.00 67.94 196 PRO A O 1
ATOM 1533 N N . LEU A 1 197 ? 0.638 -15.254 -17.283 1.00 71.81 197 LEU A N 1
ATOM 1534 C CA . LEU A 1 197 ? 1.176 -14.180 -16.441 1.00 71.81 197 LEU A CA 1
ATOM 1535 C C . LEU A 1 197 ? 1.617 -14.743 -15.085 1.00 71.81 197 LEU A C 1
ATOM 1537 O O . LEU A 1 197 ? 1.059 -14.416 -14.039 1.00 71.81 197 LEU A O 1
ATOM 1541 N N . LEU A 1 198 ? 2.605 -15.639 -15.114 1.00 70.62 198 LEU A N 1
ATOM 1542 C CA . LEU A 1 198 ? 3.120 -16.320 -13.927 1.00 70.62 198 LEU A CA 1
ATOM 1543 C C . LEU A 1 198 ? 4.367 -15.616 -13.379 1.00 70.62 198 LEU A C 1
ATOM 1545 O O . LEU A 1 198 ? 5.228 -15.171 -14.130 1.00 70.62 198 LEU A O 1
ATOM 1549 N N . GLY A 1 199 ? 4.469 -15.534 -12.050 1.00 74.06 199 GLY A N 1
ATOM 1550 C CA . GLY A 1 199 ? 5.670 -15.037 -11.364 1.00 74.06 199 GLY A CA 1
ATOM 1551 C C . GLY A 1 199 ? 5.767 -13.516 -11.196 1.00 74.06 199 GLY A C 1
ATOM 1552 O O . GLY A 1 199 ? 6.758 -13.041 -10.648 1.00 74.06 199 GLY A O 1
ATOM 1553 N N . TYR A 1 200 ? 4.750 -12.749 -11.602 1.00 85.12 200 TYR A N 1
ATOM 1554 C CA . TYR A 1 200 ? 4.713 -11.302 -11.378 1.00 85.12 200 TYR A CA 1
ATOM 1555 C C . TYR A 1 200 ? 4.402 -10.950 -9.918 1.00 85.12 200 TYR A C 1
ATOM 1557 O O . TYR A 1 200 ? 3.625 -11.620 -9.233 1.00 85.12 200 TYR A O 1
ATOM 1565 N N . GLY A 1 201 ? 5.004 -9.861 -9.446 1.00 92.12 201 GLY A N 1
ATOM 1566 C CA . GLY A 1 201 ? 4.805 -9.362 -8.093 1.00 92.12 201 GLY A CA 1
ATOM 1567 C C . GLY A 1 201 ? 5.212 -7.903 -7.928 1.00 92.12 201 GLY A C 1
ATOM 1568 O O . GLY A 1 201 ? 5.943 -7.351 -8.755 1.00 92.12 201 GLY A O 1
ATOM 1569 N N . ILE A 1 202 ? 4.750 -7.306 -6.833 1.00 95.62 202 ILE A N 1
ATOM 1570 C CA . ILE A 1 202 ? 5.256 -6.042 -6.294 1.00 95.62 202 ILE A CA 1
ATOM 1571 C C . ILE A 1 202 ? 6.234 -6.391 -5.176 1.00 95.62 202 ILE A C 1
ATOM 1573 O O . ILE A 1 202 ? 5.876 -7.132 -4.261 1.00 95.62 202 ILE A O 1
ATOM 1577 N N . HIS A 1 203 ? 7.468 -5.904 -5.236 1.00 94.44 203 HIS A N 1
ATOM 1578 C CA . HIS A 1 203 ? 8.489 -6.283 -4.264 1.00 94.44 203 HIS A CA 1
ATOM 1579 C C . HIS A 1 203 ? 9.465 -5.165 -3.935 1.00 94.44 203 HIS A C 1
ATOM 1581 O O . HIS A 1 203 ? 9.534 -4.156 -4.632 1.00 94.44 203 HIS A O 1
ATOM 1587 N N . GLY A 1 204 ? 10.218 -5.360 -2.854 1.00 93.06 204 GLY A N 1
ATOM 1588 C CA . GLY A 1 204 ? 11.323 -4.480 -2.476 1.00 93.06 204 GLY A CA 1
ATOM 1589 C C . GLY A 1 204 ? 12.507 -4.574 -3.440 1.00 93.06 204 GLY A C 1
ATOM 1590 O O . GLY A 1 204 ? 12.423 -5.185 -4.500 1.00 93.06 204 GLY A O 1
ATOM 1591 N N . THR A 1 205 ? 13.659 -4.043 -3.062 1.00 87.06 205 THR A N 1
ATOM 1592 C CA . THR A 1 205 ? 14.889 -4.168 -3.859 1.00 87.06 205 THR A CA 1
ATOM 1593 C C . THR A 1 205 ? 16.093 -4.369 -2.953 1.00 87.06 205 THR A C 1
ATOM 1595 O O . THR A 1 205 ? 16.125 -3.857 -1.834 1.00 87.06 205 THR A O 1
ATOM 1598 N N . GLN A 1 206 ? 17.085 -5.106 -3.445 1.00 77.38 206 GLN A N 1
ATOM 1599 C CA . GLN A 1 206 ? 18.381 -5.263 -2.785 1.00 77.38 206 GLN A CA 1
ATOM 1600 C C . GLN A 1 206 ? 19.410 -4.219 -3.256 1.00 77.38 206 GLN A C 1
ATOM 1602 O O . GLN A 1 206 ? 20.311 -3.852 -2.509 1.00 77.38 206 GLN A O 1
ATOM 1607 N N . GLY A 1 207 ? 19.252 -3.689 -4.477 1.00 62.75 207 GLY A N 1
ATOM 1608 C CA . GLY A 1 207 ? 20.095 -2.613 -5.009 1.00 62.75 207 GLY A CA 1
ATOM 1609 C C . GLY A 1 207 ? 19.729 -1.242 -4.430 1.00 62.75 207 GLY A C 1
ATOM 1610 O O . GLY A 1 207 ? 18.550 -0.990 -4.178 1.00 62.75 207 GLY A O 1
ATOM 1611 N N . GLY A 1 208 ? 20.742 -0.382 -4.241 1.00 60.00 208 GLY A N 1
ATOM 1612 C CA . GLY A 1 208 ? 20.648 0.984 -3.702 1.00 60.00 208 GLY A CA 1
ATOM 1613 C C . GLY A 1 208 ? 19.702 1.939 -4.452 1.00 60.00 208 GLY A C 1
ATOM 1614 O O . GLY A 1 208 ? 18.963 1.534 -5.341 1.00 60.00 208 GLY A O 1
ATOM 1615 N N . SER A 1 209 ? 19.731 3.221 -4.070 1.00 52.62 209 SER A N 1
ATOM 1616 C CA . SER A 1 209 ? 18.698 4.265 -4.274 1.00 52.62 209 SER A CA 1
ATOM 1617 C C . SER A 1 209 ? 18.019 4.394 -5.650 1.00 52.62 209 SER A C 1
ATOM 1619 O O . SER A 1 209 ? 16.915 4.936 -5.711 1.00 52.62 209 SER A O 1
ATOM 1621 N N . ASP A 1 210 ? 18.601 3.896 -6.741 1.00 57.47 210 ASP A N 1
ATOM 1622 C CA . ASP A 1 210 ? 18.014 3.987 -8.080 1.00 57.47 210 ASP A CA 1
ATOM 1623 C C . ASP A 1 210 ? 17.020 2.847 -8.373 1.00 57.47 210 ASP A C 1
ATOM 1625 O O . ASP A 1 210 ? 17.243 1.944 -9.189 1.00 57.47 210 ASP A O 1
ATOM 1629 N N . ILE A 1 211 ? 15.870 2.909 -7.696 1.00 62.91 211 ILE A N 1
ATOM 1630 C CA . ILE A 1 211 ? 14.731 2.007 -7.924 1.00 62.91 211 ILE A CA 1
ATOM 1631 C C . ILE A 1 211 ? 14.226 2.069 -9.372 1.00 62.91 211 ILE A C 1
ATOM 1633 O O . ILE A 1 211 ? 13.707 1.076 -9.891 1.00 62.91 211 ILE A O 1
ATOM 1637 N N . THR A 1 212 ? 14.400 3.213 -10.043 1.00 56.75 212 THR A N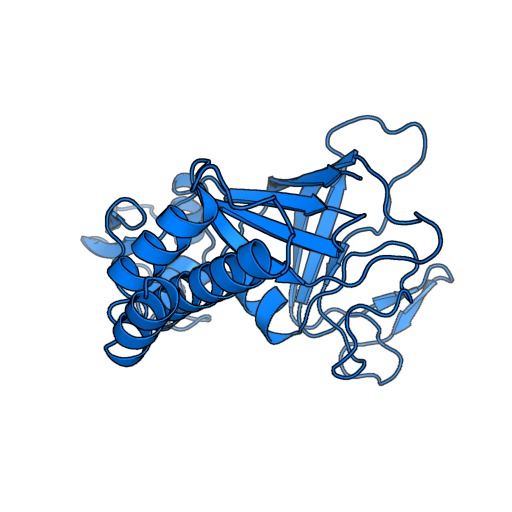 1
ATOM 1638 C CA . THR A 1 212 ? 13.789 3.507 -11.344 1.00 56.75 212 THR A CA 1
ATOM 1639 C C . THR A 1 212 ? 14.516 2.844 -12.510 1.00 56.75 212 THR A C 1
ATOM 1641 O O . THR A 1 212 ? 13.904 2.616 -13.558 1.00 56.75 212 THR A O 1
ATOM 1644 N N . ARG A 1 213 ? 15.787 2.458 -12.334 1.00 55.72 213 ARG A N 1
ATOM 1645 C CA . ARG A 1 213 ? 16.604 1.817 -13.370 1.00 55.72 213 ARG A CA 1
ATOM 1646 C C . ARG A 1 213 ? 15.998 0.490 -13.807 1.00 55.72 213 ARG A C 1
ATOM 1648 O O . ARG A 1 213 ? 16.076 -0.482 -13.068 1.00 55.72 213 ARG A O 1
ATOM 1655 N N . SER A 1 214 ? 15.422 0.405 -15.005 1.00 53.28 214 SER A N 1
ATOM 1656 C CA . SER A 1 214 ? 14.760 -0.817 -15.491 1.00 53.28 214 SER A CA 1
ATOM 1657 C C . SER A 1 214 ? 15.712 -2.017 -15.518 1.00 53.28 214 SER A C 1
ATOM 1659 O O . SER A 1 214 ? 16.573 -2.105 -16.394 1.00 53.28 214 SER A O 1
ATOM 1661 N N . LEU A 1 215 ? 15.567 -2.941 -14.565 1.00 55.34 215 LEU A N 1
ATOM 1662 C CA . LEU A 1 215 ? 16.428 -4.128 -14.426 1.00 55.34 215 LEU A CA 1
ATOM 1663 C C . LEU A 1 215 ? 15.645 -5.424 -14.170 1.00 55.34 215 LEU A C 1
ATOM 1665 O O . LEU A 1 215 ? 16.239 -6.493 -14.224 1.00 55.34 215 LEU A O 1
ATOM 1669 N N . SER A 1 216 ? 14.336 -5.364 -13.896 1.00 57.38 216 SER A N 1
ATOM 1670 C CA . SER A 1 216 ? 13.558 -6.578 -13.622 1.00 57.38 216 SER A CA 1
ATOM 1671 C C . SER A 1 216 ? 13.123 -7.282 -14.914 1.00 57.38 216 SER A C 1
ATOM 1673 O O . SER A 1 216 ? 12.980 -6.668 -15.977 1.00 57.38 216 SER A O 1
ATOM 1675 N N . ASN A 1 217 ? 12.841 -8.582 -14.807 1.00 62.94 217 ASN A N 1
ATOM 1676 C CA . ASN A 1 217 ? 12.197 -9.368 -15.863 1.00 62.94 217 ASN A CA 1
ATOM 1677 C C . ASN A 1 217 ? 10.676 -9.126 -15.964 1.00 62.94 217 ASN A C 1
ATOM 1679 O O . ASN A 1 217 ? 10.003 -9.841 -16.698 1.00 62.94 217 ASN A O 1
ATOM 1683 N N . GLY A 1 218 ? 10.143 -8.097 -15.285 1.00 71.88 218 GLY A N 1
ATOM 1684 C CA . GLY A 1 218 ? 8.745 -7.672 -15.411 1.00 71.88 218 GLY A CA 1
ATOM 1685 C C . GLY A 1 218 ? 8.028 -7.336 -14.098 1.00 71.88 218 GLY A C 1
ATOM 1686 O O . GLY A 1 218 ? 6.944 -6.761 -14.147 1.00 71.88 218 GLY A O 1
ATOM 1687 N N . CYS A 1 219 ? 8.619 -7.624 -12.934 1.00 86.25 219 CYS A N 1
ATOM 1688 C CA . CYS A 1 219 ? 8.047 -7.271 -11.628 1.00 86.25 219 CYS A CA 1
ATOM 1689 C C . CYS A 1 219 ? 8.139 -5.767 -11.319 1.00 86.25 219 CYS A C 1
ATOM 1691 O O . CYS A 1 219 ? 9.038 -5.079 -11.818 1.00 86.25 219 CYS A O 1
ATOM 1693 N N . VAL A 1 220 ? 7.235 -5.289 -10.458 1.00 92.06 220 VAL A N 1
ATOM 1694 C CA . VAL A 1 220 ? 7.198 -3.912 -9.946 1.00 92.06 220 VAL A CA 1
ATOM 1695 C C . VAL A 1 220 ? 8.084 -3.828 -8.705 1.00 92.06 220 VAL A C 1
ATOM 1697 O O . VAL A 1 220 ? 7.863 -4.544 -7.731 1.00 92.06 220 VAL A O 1
ATOM 1700 N N . ARG A 1 221 ? 9.097 -2.964 -8.739 1.00 92.19 221 ARG A N 1
ATOM 1701 C CA . ARG A 1 221 ? 10.064 -2.782 -7.650 1.00 92.19 221 ARG A CA 1
ATOM 1702 C C . ARG A 1 221 ? 9.801 -1.492 -6.899 1.00 92.19 221 ARG A C 1
ATOM 1704 O O . ARG A 1 221 ? 9.595 -0.454 -7.516 1.00 92.19 221 ARG A O 1
ATOM 1711 N N . MET A 1 222 ? 9.881 -1.551 -5.583 1.00 93.62 222 MET A N 1
ATOM 1712 C CA . MET A 1 222 ? 9.701 -0.431 -4.667 1.00 93.62 222 MET A CA 1
ATOM 1713 C C . MET A 1 222 ? 10.904 -0.337 -3.727 1.00 93.62 222 MET A C 1
ATOM 1715 O O . MET A 1 222 ? 11.662 -1.299 -3.575 1.00 93.62 222 MET A O 1
ATOM 1719 N N . ARG A 1 223 ? 11.064 0.805 -3.047 1.00 93.31 223 ARG A N 1
ATOM 1720 C CA . ARG A 1 223 ? 11.974 0.889 -1.893 1.00 93.31 223 ARG A CA 1
ATOM 1721 C C . ARG A 1 223 ? 11.481 -0.073 -0.813 1.00 93.31 223 ARG A C 1
ATOM 1723 O O . ARG A 1 223 ? 10.275 -0.283 -0.674 1.00 93.31 223 ARG A O 1
ATOM 1730 N N . ASN A 1 224 ? 12.400 -0.631 -0.024 1.00 93.94 224 ASN A N 1
ATOM 1731 C CA . ASN A 1 224 ? 12.033 -1.583 1.030 1.00 93.94 224 ASN A CA 1
ATOM 1732 C C . ASN A 1 224 ? 11.058 -0.967 2.047 1.00 93.94 224 ASN A C 1
ATOM 1734 O O . ASN A 1 224 ? 10.049 -1.583 2.367 1.00 93.94 224 ASN A O 1
ATOM 1738 N N . THR A 1 225 ? 11.277 0.283 2.459 1.00 94.06 225 THR A N 1
ATOM 1739 C CA . THR A 1 225 ? 10.369 1.019 3.360 1.00 94.06 225 THR A CA 1
ATOM 1740 C C . THR A 1 225 ? 8.950 1.152 2.803 1.00 94.06 225 THR A C 1
ATOM 1742 O O . THR A 1 225 ? 7.959 1.023 3.527 1.00 94.06 225 THR A O 1
ATOM 1745 N N . ASP A 1 226 ? 8.844 1.374 1.495 1.00 95.50 226 ASP A N 1
ATOM 1746 C CA . ASP A 1 226 ? 7.573 1.627 0.824 1.00 95.50 226 ASP A CA 1
ATOM 1747 C C . ASP A 1 226 ? 6.787 0.323 0.663 1.00 95.50 226 ASP A C 1
ATOM 1749 O O . ASP A 1 226 ? 5.603 0.268 0.996 1.00 95.50 226 ASP A O 1
ATOM 1753 N N . VAL A 1 227 ? 7.444 -0.761 0.225 1.00 96.94 227 VAL A N 1
ATOM 1754 C CA . VAL A 1 227 ? 6.786 -2.072 0.103 1.00 96.94 227 VAL A CA 1
ATOM 1755 C C . VAL A 1 227 ? 6.426 -2.662 1.463 1.00 96.94 227 VAL A C 1
ATOM 1757 O O . VAL A 1 227 ? 5.436 -3.379 1.573 1.00 96.94 227 VAL A O 1
ATOM 1760 N N . GLU A 1 228 ? 7.192 -2.366 2.514 1.00 97.06 228 GLU A N 1
ATOM 1761 C CA . GLU A 1 228 ? 6.851 -2.757 3.882 1.00 97.06 228 GLU A CA 1
ATOM 1762 C C . GLU A 1 228 ? 5.570 -2.088 4.345 1.00 97.06 228 GLU A C 1
ATOM 1764 O O . GLU A 1 228 ? 4.680 -2.759 4.868 1.00 97.06 228 GLU A O 1
ATOM 1769 N N . THR A 1 229 ? 5.439 -0.792 4.082 1.00 95.50 229 THR A N 1
ATOM 1770 C CA . THR A 1 229 ? 4.228 -0.045 4.414 1.00 95.50 229 THR A CA 1
ATOM 1771 C C . THR A 1 229 ? 3.042 -0.526 3.580 1.00 95.50 229 THR A C 1
ATOM 1773 O O . THR A 1 229 ? 1.982 -0.822 4.131 1.00 95.50 229 THR A O 1
ATOM 1776 N N . LEU A 1 230 ? 3.231 -0.712 2.268 1.00 97.62 230 LEU A N 1
ATOM 1777 C CA . LEU A 1 230 ? 2.212 -1.281 1.386 1.00 97.62 230 LEU A CA 1
ATOM 1778 C C . LEU A 1 230 ? 1.771 -2.666 1.881 1.00 97.62 230 LEU A C 1
ATOM 1780 O O . LEU A 1 230 ? 0.575 -2.919 1.994 1.00 97.62 230 LEU A O 1
ATOM 1784 N N . TYR A 1 231 ? 2.722 -3.535 2.246 1.00 98.00 231 TYR A N 1
ATOM 1785 C CA . TYR A 1 231 ? 2.460 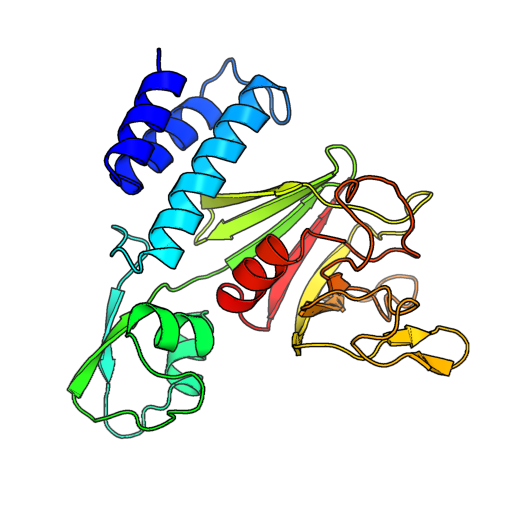-4.855 2.817 1.00 98.00 231 TYR A CA 1
ATOM 1786 C C . TYR A 1 231 ? 1.610 -4.753 4.0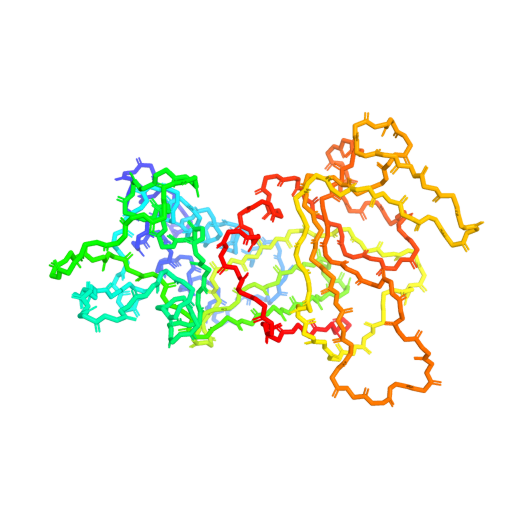84 1.00 98.00 231 TYR A C 1
ATOM 1788 O O . TYR A 1 231 ? 0.690 -5.546 4.248 1.00 98.00 231 TYR A O 1
ATOM 1796 N N . LEU A 1 232 ? 1.872 -3.810 4.989 1.00 96.94 232 LEU A N 1
ATOM 1797 C CA . LEU A 1 232 ? 1.049 -3.664 6.192 1.00 96.94 232 LEU A CA 1
ATOM 1798 C C . LEU A 1 232 ? -0.379 -3.233 5.853 1.00 96.94 232 LEU A C 1
ATOM 1800 O O . LEU A 1 232 ? -1.309 -3.680 6.508 1.00 96.94 232 LEU A O 1
ATOM 1804 N N . ILE A 1 233 ? -0.573 -2.403 4.834 1.00 95.75 233 ILE A N 1
ATOM 1805 C CA . ILE A 1 233 ? -1.872 -1.793 4.538 1.00 95.75 233 ILE A CA 1
ATOM 1806 C C . ILE A 1 233 ? -2.778 -2.719 3.717 1.00 95.75 233 ILE A C 1
ATOM 1808 O O . ILE A 1 233 ? -3.951 -2.890 4.054 1.00 95.75 233 ILE A O 1
ATOM 1812 N N . VAL A 1 234 ? -2.259 -3.320 2.639 1.00 97.62 234 VAL A N 1
ATOM 1813 C CA . VAL A 1 234 ? -3.114 -3.974 1.636 1.00 97.62 234 VAL A CA 1
ATOM 1814 C C . VAL A 1 234 ? -3.359 -5.458 1.954 1.00 97.62 234 VAL A C 1
ATOM 1816 O O . VAL A 1 234 ? -2.405 -6.232 2.132 1.00 97.62 234 VAL A O 1
ATOM 1819 N N . PRO A 1 235 ? -4.626 -5.908 2.038 1.00 97.81 235 PRO A N 1
ATOM 1820 C CA . PRO A 1 235 ? -4.955 -7.321 2.208 1.00 97.81 235 PRO A CA 1
ATOM 1821 C C . PRO A 1 235 ? -4.779 -8.126 0.916 1.00 97.81 235 PRO A C 1
ATOM 1823 O O . PRO A 1 235 ? -4.629 -7.583 -0.181 1.00 97.81 235 PRO A O 1
ATOM 1826 N N . GLY A 1 236 ? -4.845 -9.454 1.042 1.00 95.94 236 GLY A N 1
ATOM 1827 C CA . GLY A 1 236 ? -5.034 -10.327 -0.117 1.00 95.94 236 GLY A CA 1
ATOM 1828 C C . GLY A 1 236 ? -6.332 -9.993 -0.860 1.00 95.94 236 GLY A C 1
ATOM 1829 O O . GLY A 1 236 ? -7.256 -9.417 -0.287 1.00 95.94 236 GLY A O 1
ATOM 1830 N N . ARG A 1 237 ? -6.392 -10.352 -2.144 1.00 96.06 237 ARG A N 1
ATOM 1831 C CA . ARG A 1 237 ? -7.465 -10.004 -3.092 1.00 96.06 237 ARG A CA 1
ATOM 1832 C C . ARG A 1 237 ? -7.629 -8.507 -3.382 1.00 96.06 237 ARG A C 1
ATOM 1834 O O . ARG A 1 237 ? -8.563 -8.147 -4.087 1.00 96.06 237 ARG A O 1
ATOM 1841 N N . THR A 1 238 ? -6.728 -7.647 -2.897 1.00 98.44 238 THR A N 1
ATOM 1842 C CA . THR A 1 238 ? -6.679 -6.237 -3.319 1.00 98.44 238 THR A CA 1
ATOM 1843 C C . THR A 1 238 ? -6.511 -6.177 -4.841 1.00 98.44 238 THR A C 1
ATOM 1845 O O . THR A 1 238 ? -5.540 -6.764 -5.333 1.00 98.44 238 THR A O 1
ATOM 1848 N N . PRO A 1 239 ? -7.414 -5.505 -5.581 1.00 98.12 239 PRO A N 1
ATOM 1849 C CA . PRO A 1 239 ? -7.274 -5.312 -7.018 1.00 98.12 239 PRO A CA 1
ATOM 1850 C C . PRO A 1 239 ? -6.018 -4.510 -7.348 1.00 98.12 239 PRO A C 1
ATOM 1852 O O . PRO A 1 239 ? -5.717 -3.505 -6.696 1.00 98.12 239 PRO A O 1
ATOM 1855 N N . VAL A 1 240 ? -5.305 -4.958 -8.374 1.00 97.94 240 VAL A N 1
ATOM 1856 C CA . VAL A 1 240 ? -4.115 -4.307 -8.913 1.00 97.94 240 VAL A CA 1
ATOM 1857 C C . VAL A 1 240 ? -4.304 -4.155 -10.411 1.00 97.94 240 VAL A C 1
ATOM 1859 O O . VAL A 1 240 ? -4.446 -5.140 -11.124 1.00 97.94 240 VAL A O 1
ATOM 1862 N N . GLU A 1 241 ? -4.292 -2.923 -10.889 1.00 96.69 241 GLU A N 1
ATOM 1863 C CA . GLU A 1 241 ? -4.386 -2.610 -12.309 1.00 96.69 241 GLU A CA 1
ATOM 1864 C C . GLU A 1 241 ? -3.022 -2.119 -12.784 1.00 96.69 241 GLU A C 1
ATOM 1866 O O . GLU A 1 241 ? -2.444 -1.221 -12.172 1.00 96.69 241 GLU A O 1
ATOM 1871 N N . ILE A 1 242 ? -2.480 -2.716 -13.841 1.00 94.25 242 ILE A N 1
ATOM 1872 C CA . ILE A 1 242 ? -1.273 -2.205 -14.489 1.00 94.25 242 ILE A CA 1
ATOM 1873 C C . ILE A 1 242 ? -1.687 -1.610 -15.826 1.00 94.25 242 ILE A C 1
ATOM 1875 O O . ILE A 1 242 ? -2.236 -2.315 -16.671 1.00 94.25 242 ILE A O 1
ATOM 1879 N N . VAL A 1 243 ? -1.391 -0.328 -16.011 1.00 94.06 243 VAL A N 1
ATOM 1880 C CA . VAL A 1 243 ? -1.725 0.448 -17.208 1.00 94.06 243 VAL A CA 1
ATOM 1881 C C . VAL A 1 243 ? -0.477 1.100 -17.794 1.00 94.06 243 VAL A C 1
ATOM 1883 O O . VAL A 1 243 ? 0.575 1.160 -17.147 1.00 94.06 243 VAL A O 1
ATOM 1886 N N . GLU A 1 244 ? -0.592 1.571 -19.034 1.00 90.44 244 GLU A N 1
ATOM 1887 C CA . GLU A 1 244 ? 0.470 2.338 -19.693 1.00 90.44 244 GLU A CA 1
ATOM 1888 C C . GLU A 1 244 ? 0.818 3.645 -18.968 1.00 90.44 244 GLU A C 1
ATOM 1890 O O . GLU A 1 244 ? -0.014 4.219 -18.229 1.00 90.44 244 GLU A O 1
#

InterPro domains:
  IPR005490 L,D-transpeptidase catalytic domain [PF03734] (115-242)
  IPR005490 L,D-transpeptidase catalytic domain [PS52029] (114-243)
  IPR005490 L,D-transpeptidase catalytic domain [cd16913] (116-243)
  IPR018392 LysM domain [PF01476] (66-109)
  IPR018392 LysM domain [PS51782] (64-109)
  IPR018392 LysM domain [SM00257] (65-110)
  IPR018392 LysM domain [cd00118] (64-109)
  IPR036779 LysM domain superfamily [G3DSA:3.10.350.10] (52-112)
  IPR036779 LysM domain superfamily [SSF54106] (64-110)
  IPR038063 L,D-transpeptidase catalytic domain-like [G3DSA:2.40.440.10] (113-243)
  IPR038063 L,D-transpeptidase catalytic domain-like [SSF141523] (111-242)
  IPR050979 Bacterial L,D-transpeptidase [PTHR30582] (106-244)

pLDDT: mean 91.11, std 10.34, range [52.62, 98.75]

Radius of gyration: 18.66 Å; chains: 1; bounding box: 41×53×48 Å

Organism: NCBI:txid1076179

Foldseek 3Di:
DLLVQLVVCVVVLVLQRNLVSLVVQCPDPPDDPLPPSNVSSLQSLASSLLSCLQVLPDHPPQKDKDFAAPPDWLVNVCVVQQWHSLSQCNSVVHDPPDGDDDGRDITIDRGALWAWEAEDVSQKIFIDGPNHTRHIFHKAWAPPCLADQAKWWQADKDAQDWDQDPVRDTHGRPHLPGQFPGMWGDIDGPDDDPDDPPDETEGEGSDDDCRHPRDDSGHIYGHHVVVVSVSNTGDTRHMYGYYD

Sequence (244 aa):
MEFNRAEQALEKKNYLSAAAVARSILSAPGVVPYSTEWRQAAGLLTEASLAAFSARAPQEKLTVTYTAKPGDSFSRIAAQHHTTIEAIKHYNRIAENDNNLRVSQRLLIHPGPWKIVVRKGPRILELYNRGALYAVFDVGLGRLGKTPAAEFVVSTKLRNPDWYSPEGKVIRYGDPDNPLGTRFLKLAPTGAPDRPLLGYGIHGTQGGSDITRSLSNGCVRMRNTDVETLYLIVPGRTPVEIVE

Secondary structure (DSSP, 8-state):
-HHHHHHHHHHTT-HHHHHHHHHHHHTSTT--TTSHHHHHHHHHHHHHHHHHHHTT---TTT-EEEE--TT--HHHHHHHTT--HHHHHHHTT--TT---PPTT-EEEE----EEEEEETTTTEEEEEETTEEEEEEE-B--GGG-S--EEEEEEEEEESPPEE-TTS-EE-TT-TT----SEEEEEEESS--SS---S-EEE--SS-S-TTS--SSS-EE--HHHHHHHHHHPPTT-EEEEE-